Protein AF-A0A8T2W0N6-F1 (afdb_monomer)

Foldseek 3Di:
DDDDDDDDDDDDDDDDDDDDDDDDDDDDDPPPDPDPPPPPPVVVLVVVLVVLLVVLVVLLVVLVVLLVVLLVLLVVLLVCVVVVHDCPVSVVVNVVSLVVNVVSLVVSVVSLVVSVVSDDDDDDPSVVSSVVSVVSSVVSVVSSVVSVVSSVVSVVVCVVVVVVVVVVPDPPPDDPPVVVVVVVVVVVVVVVVVVVVVVVVVVVVVVVVVVVVVVVVVVVVVVVVVVVCVVVVVVVVVVVVVVVVVVVVVVVVVVVVVVVVVVVVVVVD

Secondary structure (DSSP, 8-state):
--------------------------------------HHHHHHHHHHHHHHHHHHHHHHHHHHHHHHHHHHHHHHHHHHHHTT--THHHHHHHHHHHHHHHHHHHHHHHHHHHHHHT--SSS-HHHHHHHHHHHHHHHHHHHHHHHHHHHHHHHHHHHHHHHHHTSSSS---S--THHHHHHHHHHHHHHHHHHHHHHHHHHHHHHHHHHHHHHHHHHHHHHHHHHTTHHHHHHHHHHHHHHHHHHHHHHHHHHHHHHHHHHHHHH--

pLDDT: mean 73.85, std 18.63, range [31.53, 97.19]

Nearest PDB structures (foldseek):
  3ja6-assembly1_H  TM=3.134E-01  e=1.697E+00  Escherichia coli
  8to0-assembly1_F  TM=3.252E-01  e=8.350E+00  Mus musculus

Sequence (269 aa):
MTNPGEIRQTNNYSYTNTENCDESKAEKACILFPTPPTRPESEATSKAWEELRREARKLEGELDVKIAAYGKLSSSYEYGYTKGESGLSTDQLLQTKSVEINTALARLSDVNSSMSHAITGGADSRAHTLARHRDILHDFTQEYRRLSSIVGAARERADLLGGISGTSSAPLMGGGNTGLLLRERGLLDRSHAAVDQVIGQAQGVAASLTGQRQLFDAIDSKVASIGARFPVVNSLLNAIRRRKNRDNVILAGVMGVCMLLILLYWVNK

Solvent-accessible surface area (backbone atoms only — not comparable to full-atom values): 15823 Å² total; per-residue (Å²): 136,82,88,91,83,88,90,83,83,82,86,88,83,84,84,78,79,88,75,87,78,80,86,85,86,83,84,88,78,87,76,80,74,79,75,78,80,77,61,66,63,65,54,50,49,50,53,54,43,51,51,42,51,53,50,43,55,52,47,51,56,51,46,52,55,48,51,55,50,49,47,52,50,39,54,51,50,53,53,39,49,80,71,69,51,84,57,61,68,60,49,54,50,51,53,52,50,49,52,58,46,53,54,48,54,50,50,43,52,51,41,53,50,54,48,51,68,66,61,79,80,77,98,41,76,64,54,57,52,50,51,50,55,50,52,51,51,47,51,53,53,51,51,49,51,54,46,52,50,52,42,48,55,46,49,50,52,46,56,63,46,54,65,55,67,58,64,80,75,58,78,92,73,85,68,66,72,66,57,57,50,56,50,50,49,57,50,49,55,49,50,50,55,52,49,53,50,50,50,53,50,49,51,52,48,52,51,49,52,52,53,49,48,53,50,50,52,56,46,49,55,50,50,52,55,50,56,68,44,48,62,55,51,52,50,52,52,50,52,54,51,53,59,59,48,52,57,53,52,52,53,51,48,52,56,50,52,55,53,51,52,54,49,52,52,61,74,75,103

Structure (mmCIF, N/CA/C/O backbone):
data_AF-A0A8T2W0N6-F1
#
_entry.id   AF-A0A8T2W0N6-F1
#
loop_
_atom_site.group_PDB
_atom_site.id
_atom_site.type_symbol
_atom_site.label_atom_id
_atom_site.label_alt_id
_atom_site.label_comp_id
_atom_site.label_asym_id
_atom_site.label_entity_id
_atom_site.label_seq_id
_atom_site.pdbx_PDB_ins_code
_atom_site.Cartn_x
_atom_site.Cartn_y
_atom_site.Cartn_z
_atom_site.occupancy
_atom_site.B_iso_or_equiv
_atom_site.auth_seq_id
_atom_site.auth_comp_id
_atom_site.auth_asym_id
_atom_site.auth_atom_id
_atom_site.pdbx_PDB_model_num
ATOM 1 N N . MET A 1 1 ? -39.428 -5.441 -59.691 1.00 36.09 1 MET A N 1
ATOM 2 C CA . MET A 1 1 ? -39.519 -4.434 -60.767 1.00 36.09 1 MET A CA 1
ATOM 3 C C . MET A 1 1 ? -38.679 -3.232 -60.358 1.00 36.09 1 MET A C 1
ATOM 5 O O . MET A 1 1 ? -38.917 -2.700 -59.287 1.00 36.09 1 MET A O 1
ATOM 9 N N . THR A 1 2 ? -37.665 -2.928 -61.179 1.00 34.62 2 THR A N 1
ATOM 10 C CA . THR A 1 2 ? -37.033 -1.612 -61.440 1.00 34.62 2 THR A CA 1
ATOM 11 C C . THR A 1 2 ? -36.515 -0.728 -60.289 1.00 34.62 2 THR A C 1
ATOM 13 O O . THR A 1 2 ? -37.279 -0.110 -59.559 1.00 34.62 2 THR A O 1
ATOM 16 N N . ASN A 1 3 ? -35.182 -0.580 -60.270 1.00 38.84 3 ASN A N 1
ATOM 17 C CA . ASN A 1 3 ? -34.424 0.650 -59.949 1.00 38.84 3 ASN A CA 1
ATOM 18 C C . ASN A 1 3 ? -34.708 1.722 -61.045 1.00 38.84 3 ASN A C 1
ATOM 20 O O . ASN A 1 3 ? -35.052 1.284 -62.152 1.00 38.84 3 ASN A O 1
ATOM 24 N N . PRO A 1 4 ? -34.604 3.060 -60.826 1.00 45.56 4 PRO A N 1
ATOM 25 C CA . PRO A 1 4 ? -33.304 3.765 -60.966 1.00 45.56 4 PRO A CA 1
ATOM 26 C C . PRO A 1 4 ? -33.115 5.082 -60.146 1.00 45.56 4 PRO A C 1
ATOM 28 O O . PRO A 1 4 ? -34.080 5.737 -59.759 1.00 45.56 4 PRO A O 1
ATOM 31 N N . GLY A 1 5 ? -31.852 5.517 -59.990 1.00 35.47 5 GLY A N 1
ATOM 32 C CA . GLY A 1 5 ? -31.425 6.883 -59.604 1.00 35.47 5 GLY A CA 1
ATOM 33 C C . GLY A 1 5 ? -30.291 6.887 -58.562 1.00 35.47 5 GLY A C 1
ATOM 34 O O . GLY A 1 5 ? -30.564 6.919 -57.370 1.00 35.47 5 GLY A O 1
ATOM 35 N N . GLU A 1 6 ? -29.023 6.612 -58.902 1.00 36.09 6 GLU A N 1
ATOM 36 C CA . GLU A 1 6 ? -28.035 7.541 -59.510 1.00 36.09 6 GLU A CA 1
ATOM 37 C C . GLU A 1 6 ? -27.812 8.781 -58.613 1.00 36.09 6 GLU A C 1
ATOM 39 O O . GLU A 1 6 ? -28.733 9.547 -58.374 1.00 36.09 6 GLU A O 1
ATOM 44 N N . ILE A 1 7 ? -26.653 8.959 -57.964 1.00 42.41 7 ILE A N 1
ATOM 45 C CA . ILE A 1 7 ? -25.461 9.590 -58.553 1.00 42.41 7 ILE A CA 1
ATOM 46 C C . ILE A 1 7 ? -24.161 9.019 -57.960 1.00 42.41 7 ILE A C 1
ATOM 48 O O . ILE A 1 7 ? -23.989 8.836 -56.756 1.00 42.41 7 ILE A O 1
ATOM 52 N N . ARG A 1 8 ? -23.238 8.785 -58.890 1.00 41.28 8 ARG A N 1
ATOM 53 C CA . ARG A 1 8 ? -21.873 8.274 -58.797 1.00 41.28 8 ARG A CA 1
ATOM 54 C C . ARG A 1 8 ? -20.936 9.445 -59.135 1.00 41.28 8 ARG A C 1
ATOM 56 O O . ARG A 1 8 ? -21.164 10.107 -60.140 1.00 41.28 8 ARG A O 1
ATOM 63 N N . GLN A 1 9 ? -19.874 9.668 -58.367 1.00 39.59 9 GLN A N 1
ATOM 64 C CA . GLN A 1 9 ? -18.695 10.450 -58.788 1.00 39.59 9 GLN A CA 1
ATOM 65 C C . GLN A 1 9 ? -17.466 9.572 -58.491 1.00 39.59 9 GLN A C 1
ATOM 67 O O . GLN A 1 9 ? -17.157 9.324 -57.332 1.00 39.59 9 GLN A O 1
ATOM 72 N N . THR A 1 10 ? -17.013 8.736 -59.436 1.00 36.94 10 THR A N 1
ATOM 73 C CA . THR A 1 10 ? -15.937 8.977 -60.434 1.00 36.94 10 THR A CA 1
ATOM 74 C C . THR A 1 10 ? -14.610 9.370 -59.775 1.00 36.94 10 THR A C 1
ATOM 76 O O . THR A 1 10 ? -14.414 10.517 -59.399 1.00 36.94 10 THR A O 1
ATOM 79 N N . ASN A 1 11 ? -13.760 8.394 -59.442 1.00 35.62 11 ASN A N 1
ATOM 80 C CA . ASN A 1 11 ? -12.623 7.929 -60.259 1.00 35.62 11 ASN A CA 1
ATOM 81 C C . ASN A 1 11 ? -11.771 9.054 -60.866 1.00 35.62 11 ASN A C 1
ATOM 83 O O . ASN A 1 11 ? -12.162 9.654 -61.860 1.00 35.62 11 ASN A O 1
ATOM 87 N N . ASN A 1 12 ? -10.555 9.210 -60.339 1.00 34.06 12 ASN A N 1
ATOM 88 C CA . ASN A 1 12 ? -9.403 9.689 -61.098 1.00 34.06 12 ASN A CA 1
ATOM 89 C C . ASN A 1 12 ? -8.167 8.882 -60.670 1.00 34.06 12 ASN A C 1
ATOM 91 O O . ASN A 1 12 ? -7.410 9.272 -59.787 1.00 34.06 12 ASN A O 1
ATOM 95 N N . TYR A 1 13 ? -8.020 7.703 -61.276 1.00 33.62 13 TYR A N 1
ATOM 96 C CA . TYR A 1 13 ? -6.748 6.992 -61.362 1.00 33.62 13 TYR A CA 1
ATOM 97 C C . TYR A 1 13 ? -6.086 7.433 -62.667 1.00 33.62 13 TYR A C 1
ATOM 99 O O . TYR A 1 13 ? -6.514 7.021 -63.744 1.00 33.62 13 TYR A O 1
ATOM 107 N N . SER A 1 14 ? -5.053 8.265 -62.572 1.00 32.19 14 SER A N 1
ATOM 108 C CA . SER A 1 14 ? -4.158 8.532 -63.696 1.00 32.19 14 SER A CA 1
ATOM 109 C C . SER A 1 14 ? -3.027 7.510 -63.663 1.00 32.19 14 SER A C 1
ATOM 111 O O . SER A 1 14 ? -2.165 7.553 -62.789 1.00 32.19 14 SER A O 1
ATOM 113 N N . TYR A 1 15 ? -3.059 6.575 -64.609 1.00 36.25 15 TYR A N 1
ATOM 114 C CA . TYR A 1 15 ? -1.924 5.731 -64.962 1.00 36.25 15 TYR A CA 1
ATOM 115 C C . TYR A 1 15 ? -0.990 6.536 -65.867 1.00 36.25 15 TYR A C 1
ATOM 117 O O . TYR A 1 15 ? -1.404 6.968 -66.941 1.00 36.25 15 TYR A O 1
ATOM 125 N N . THR A 1 16 ? 0.273 6.690 -65.475 1.00 37.72 16 THR A N 1
ATOM 126 C CA . THR A 1 16 ? 1.344 7.045 -66.412 1.00 37.72 16 THR A CA 1
ATOM 127 C C . THR A 1 16 ? 2.383 5.936 -66.429 1.00 37.72 16 THR A C 1
ATOM 129 O O . THR A 1 16 ? 3.013 5.628 -65.420 1.00 37.72 16 THR A O 1
ATOM 132 N N . ASN A 1 17 ? 2.458 5.336 -67.614 1.00 31.53 17 ASN A N 1
ATOM 133 C CA . ASN A 1 17 ? 3.449 4.428 -68.170 1.00 31.53 17 ASN A CA 1
ATOM 134 C C . ASN A 1 17 ? 4.858 4.507 -67.565 1.00 31.53 17 ASN A C 1
ATOM 136 O O . ASN A 1 17 ? 5.436 5.579 -67.412 1.00 31.53 17 ASN A O 1
ATOM 140 N N . THR A 1 18 ? 5.435 3.327 -67.348 1.00 37.00 18 THR A N 1
ATOM 141 C CA . THR A 1 18 ? 6.874 3.100 -67.227 1.00 37.00 18 THR A CA 1
ATOM 142 C C . THR A 1 18 ? 7.518 3.273 -68.601 1.00 37.00 18 THR A C 1
ATOM 144 O O . THR A 1 18 ? 7.457 2.363 -69.429 1.00 37.00 18 THR A O 1
ATOM 147 N N . GLU A 1 19 ? 8.120 4.433 -68.852 1.00 36.38 19 GLU A N 1
ATOM 148 C CA . GLU A 1 19 ? 9.087 4.585 -69.936 1.00 36.38 19 GLU A CA 1
ATOM 149 C C . GLU A 1 19 ? 10.484 4.190 -69.453 1.00 36.38 19 GLU A C 1
ATOM 151 O O . GLU A 1 19 ? 10.966 4.593 -68.395 1.00 36.38 19 GLU A O 1
ATOM 156 N N . ASN A 1 20 ? 11.071 3.329 -70.271 1.00 39.38 20 ASN A N 1
ATOM 157 C CA . ASN A 1 20 ? 12.440 2.856 -70.288 1.00 39.38 20 ASN A CA 1
ATOM 158 C C . ASN A 1 20 ? 13.420 4.044 -70.215 1.00 39.38 20 ASN A C 1
ATOM 160 O O . ASN A 1 20 ? 13.274 4.985 -70.992 1.00 39.38 20 ASN A O 1
ATOM 164 N N . CYS A 1 21 ? 14.426 4.003 -69.338 1.00 31.81 21 CYS A N 1
ATOM 165 C CA . CYS A 1 21 ? 15.544 4.943 -69.413 1.00 31.81 21 CYS A CA 1
ATOM 166 C C . CYS A 1 21 ? 16.860 4.189 -69.226 1.00 31.81 21 CYS A C 1
ATOM 168 O O . CYS A 1 21 ? 17.142 3.638 -68.159 1.00 31.81 21 CYS A O 1
ATOM 170 N N . ASP A 1 22 ? 17.585 4.137 -70.338 1.00 33.50 22 ASP A N 1
ATOM 171 C CA . ASP A 1 22 ? 18.902 3.563 -70.532 1.00 33.50 22 ASP A CA 1
ATOM 172 C C . ASP A 1 22 ? 19.985 4.176 -69.633 1.00 33.50 22 ASP A C 1
ATOM 174 O O . ASP A 1 22 ? 19.870 5.265 -69.072 1.00 33.50 22 ASP A O 1
ATOM 178 N N . GLU A 1 23 ? 21.060 3.400 -69.552 1.00 39.16 23 GLU A N 1
ATOM 179 C CA . GLU A 1 23 ? 22.398 3.673 -69.048 1.00 39.16 23 GLU A CA 1
ATOM 180 C C . GLU A 1 23 ? 22.875 5.137 -68.925 1.00 39.16 23 GLU A C 1
ATOM 182 O O . GLU A 1 23 ? 22.773 5.962 -69.829 1.00 39.16 23 GLU A O 1
ATOM 187 N N . SER A 1 24 ? 23.698 5.306 -67.883 1.00 33.22 24 SER A N 1
ATOM 188 C CA . SER A 1 24 ? 24.965 6.053 -67.893 1.00 33.22 24 SER A CA 1
ATOM 189 C C . SER A 1 24 ? 24.989 7.438 -67.231 1.00 33.22 24 SER A C 1
ATOM 191 O O . SER A 1 24 ? 24.540 8.443 -67.770 1.00 33.22 24 SER A O 1
ATOM 193 N N . LYS A 1 25 ? 25.786 7.461 -66.149 1.00 38.62 25 LYS A N 1
ATOM 194 C CA . LYS A 1 25 ? 26.747 8.513 -65.760 1.00 38.62 25 LYS A CA 1
ATOM 195 C C . LYS A 1 25 ? 26.280 9.630 -64.808 1.00 38.62 25 LYS A C 1
ATOM 197 O O . LYS A 1 25 ? 25.252 10.260 -64.992 1.00 38.62 25 LYS A O 1
ATOM 202 N N . ALA A 1 26 ? 27.203 9.925 -63.882 1.00 35.03 26 ALA A N 1
ATOM 203 C CA . ALA A 1 26 ? 27.316 11.074 -62.970 1.00 35.03 26 ALA A CA 1
ATOM 204 C C . ALA A 1 26 ? 26.487 10.987 -61.671 1.00 35.03 26 ALA A C 1
ATOM 206 O O . ALA A 1 26 ? 25.272 11.103 -61.657 1.00 35.03 26 ALA A O 1
ATOM 207 N N . GLU A 1 27 ? 27.097 10.552 -60.566 1.00 41.75 27 GLU A N 1
ATOM 208 C CA . GLU A 1 27 ? 27.847 11.368 -59.587 1.00 41.75 27 GLU A CA 1
ATOM 209 C C . GLU A 1 27 ? 26.992 12.335 -58.745 1.00 41.75 27 GLU A C 1
ATOM 211 O O . GLU A 1 27 ? 26.489 13.341 -59.223 1.00 41.75 27 GLU A O 1
ATOM 216 N N . LYS A 1 28 ? 27.003 12.060 -57.431 1.00 48.91 28 LYS A N 1
ATOM 217 C CA . LYS A 1 28 ? 26.968 13.025 -56.318 1.00 48.91 28 LYS A CA 1
ATOM 218 C C . LYS A 1 28 ? 25.762 13.970 -56.239 1.00 48.91 28 LYS A C 1
ATOM 220 O O . LYS A 1 28 ? 25.845 15.147 -56.565 1.00 48.91 28 LYS A O 1
ATOM 225 N N . ALA A 1 29 ? 24.742 13.506 -55.523 1.00 37.12 29 ALA A N 1
ATOM 226 C CA . ALA A 1 29 ? 24.035 14.353 -54.567 1.00 37.12 29 ALA A CA 1
ATOM 227 C C . ALA A 1 29 ? 23.597 13.502 -53.369 1.00 37.12 29 ALA A C 1
ATOM 229 O O . ALA A 1 29 ? 22.595 12.794 -53.413 1.00 37.12 29 ALA A O 1
ATOM 230 N N . CYS A 1 30 ? 24.378 13.554 -52.287 1.00 41.50 30 CYS A N 1
ATOM 231 C CA . CYS A 1 30 ? 23.903 13.182 -50.961 1.00 41.50 30 CYS A CA 1
ATOM 232 C C . CYS A 1 30 ? 22.717 14.089 -50.617 1.00 41.50 30 CYS A C 1
ATOM 234 O O . CYS A 1 30 ? 22.916 15.225 -50.191 1.00 41.50 30 CYS A O 1
ATOM 236 N N . ILE A 1 31 ? 21.491 13.606 -50.800 1.00 41.00 31 ILE A N 1
ATOM 237 C CA . ILE A 1 31 ? 20.316 14.258 -50.228 1.00 41.00 31 ILE A CA 1
ATOM 238 C C . ILE A 1 31 ? 20.220 13.755 -48.790 1.00 41.00 31 ILE A C 1
ATOM 240 O O . ILE A 1 31 ? 19.666 12.694 -48.506 1.00 41.00 31 ILE A O 1
ATOM 244 N N . LEU A 1 32 ? 20.847 14.502 -47.883 1.00 42.06 32 LEU A N 1
ATOM 245 C CA . LEU A 1 32 ? 20.578 14.426 -46.456 1.00 42.06 32 LEU A CA 1
ATOM 246 C C . LEU A 1 32 ? 19.101 14.790 -46.261 1.00 42.06 32 LEU A C 1
ATOM 248 O O . LEU A 1 32 ? 18.756 15.965 -46.177 1.00 42.06 32 LEU A O 1
ATOM 252 N N . PHE A 1 33 ? 18.219 13.793 -46.231 1.00 36.69 33 PHE A N 1
ATOM 253 C CA . PHE A 1 33 ? 16.878 13.994 -45.701 1.00 36.69 33 PHE A CA 1
ATOM 254 C C . PHE A 1 33 ? 17.023 14.279 -44.200 1.00 36.69 33 PHE A C 1
ATOM 256 O O . PHE A 1 33 ? 17.548 13.424 -43.480 1.00 36.69 33 PHE A O 1
ATOM 263 N N . PRO A 1 34 ? 16.599 15.451 -43.692 1.00 45.25 34 PRO A N 1
ATOM 264 C CA . PRO A 1 34 ? 16.496 15.639 -42.258 1.00 45.25 34 PRO A CA 1
ATOM 265 C C . PRO A 1 34 ? 15.412 14.681 -41.761 1.00 45.25 34 PRO A C 1
ATOM 267 O O . PRO A 1 34 ? 14.247 14.782 -42.146 1.00 45.25 34 PRO A O 1
ATOM 270 N N . THR A 1 35 ? 15.795 13.713 -40.930 1.00 55.41 35 THR A N 1
ATOM 271 C CA . THR A 1 35 ? 14.832 12.901 -40.184 1.00 55.41 35 THR A CA 1
ATOM 272 C C . THR A 1 35 ? 13.921 13.840 -39.386 1.00 55.41 35 THR A C 1
ATOM 274 O O . THR A 1 35 ? 14.444 14.752 -38.735 1.00 55.41 35 THR A O 1
ATOM 277 N N . PRO A 1 36 ? 12.590 13.651 -39.406 1.00 57.31 36 PRO A N 1
ATOM 278 C CA . PRO A 1 36 ? 11.680 14.482 -38.626 1.00 57.31 36 PRO A CA 1
ATOM 279 C C . PRO A 1 36 ? 12.050 14.385 -37.135 1.00 57.31 36 PRO A C 1
ATOM 281 O O . PRO A 1 36 ? 12.364 13.290 -36.660 1.00 57.31 36 PRO A O 1
ATOM 284 N N . PRO A 1 37 ? 12.043 15.492 -36.371 1.00 51.88 37 PRO A N 1
ATOM 285 C CA . PRO A 1 37 ? 12.363 15.438 -34.955 1.00 51.88 37 PRO A CA 1
ATOM 286 C C . PRO A 1 37 ? 11.208 14.757 -34.212 1.00 51.88 37 PRO A C 1
ATOM 288 O O . PRO A 1 37 ? 10.210 15.391 -33.886 1.00 51.88 37 PRO A O 1
ATOM 291 N N . THR A 1 38 ? 11.349 13.480 -33.864 1.00 57.09 38 THR A N 1
ATOM 292 C CA . THR A 1 38 ? 10.439 12.742 -32.959 1.00 57.09 38 THR A CA 1
ATOM 293 C C . THR A 1 38 ? 10.529 13.217 -31.493 1.00 57.09 38 THR A C 1
ATOM 295 O O . THR A 1 38 ? 10.243 12.480 -30.554 1.00 57.09 38 THR A O 1
ATOM 298 N N . ARG A 1 39 ? 10.935 14.471 -31.254 1.00 54.12 39 ARG A N 1
ATOM 299 C CA . ARG A 1 39 ? 11.342 14.976 -29.936 1.00 54.12 39 ARG A CA 1
ATOM 300 C C . ARG A 1 39 ? 10.224 15.389 -28.946 1.00 54.12 39 ARG A C 1
ATOM 302 O O . ARG A 1 39 ? 10.553 15.433 -27.764 1.00 54.12 39 ARG A O 1
ATOM 309 N N . PRO A 1 40 ? 8.941 15.644 -29.299 1.00 55.75 40 PRO A N 1
ATOM 310 C CA . PRO A 1 40 ? 7.980 16.125 -28.295 1.00 55.75 40 PRO A CA 1
ATOM 311 C C . PRO A 1 40 ? 7.386 15.026 -27.390 1.00 55.75 40 PRO A C 1
ATOM 313 O O . PRO A 1 40 ? 7.109 15.290 -26.221 1.00 55.75 40 PRO A O 1
ATOM 316 N N . GLU A 1 41 ? 7.217 13.789 -27.870 1.00 57.56 41 GLU A N 1
ATOM 317 C CA . GLU A 1 41 ? 6.513 12.737 -27.108 1.00 57.56 41 GLU A CA 1
ATOM 318 C C . GLU A 1 41 ? 7.364 12.127 -25.977 1.00 57.56 41 GLU A C 1
ATOM 320 O O . GLU A 1 41 ? 6.861 11.872 -24.878 1.00 57.56 41 GLU A O 1
ATOM 325 N N . SER A 1 42 ? 8.675 11.946 -26.187 1.00 64.81 42 SER A N 1
ATOM 326 C CA . SER A 1 42 ? 9.551 11.362 -25.151 1.00 64.81 42 SER A CA 1
ATOM 327 C C . SER A 1 42 ? 9.832 12.321 -23.980 1.00 64.81 42 SER A C 1
ATOM 329 O O . SER A 1 42 ? 9.968 11.897 -22.831 1.00 64.81 42 SER A O 1
ATOM 331 N N . GLU A 1 43 ? 9.861 13.634 -24.237 1.00 70.25 43 GLU A N 1
ATOM 332 C CA . GLU A 1 43 ? 10.042 14.641 -23.185 1.00 70.25 43 GLU A CA 1
ATOM 333 C C . GLU A 1 43 ? 8.757 14.849 -22.372 1.00 70.25 43 GLU A C 1
ATOM 335 O O . GLU A 1 43 ? 8.819 15.009 -21.151 1.00 70.25 43 GLU A O 1
ATOM 340 N N . ALA A 1 44 ? 7.585 14.793 -23.016 1.00 76.50 44 ALA A N 1
ATOM 341 C CA . ALA A 1 44 ? 6.292 14.884 -22.338 1.00 76.50 44 ALA A CA 1
ATOM 342 C C . ALA A 1 44 ? 6.055 13.695 -21.392 1.00 76.50 44 ALA A C 1
ATOM 344 O O . ALA A 1 44 ? 5.677 13.885 -20.236 1.00 76.50 44 ALA A O 1
ATOM 345 N N . THR A 1 45 ? 6.351 12.476 -21.850 1.00 78.38 45 THR A N 1
ATOM 346 C CA . THR A 1 45 ? 6.271 11.258 -21.023 1.00 78.38 45 THR A CA 1
ATOM 347 C C . THR A 1 45 ? 7.274 11.274 -19.867 1.00 78.38 45 THR A C 1
ATOM 349 O O . THR A 1 45 ? 6.928 10.868 -18.758 1.00 78.38 45 THR A O 1
ATOM 352 N N . SER A 1 46 ? 8.482 11.818 -20.072 1.00 81.62 46 SER A N 1
ATOM 353 C CA . SER A 1 46 ? 9.457 12.030 -18.990 1.00 81.62 46 SER A CA 1
ATOM 354 C C . SER A 1 46 ? 8.936 12.983 -17.913 1.00 81.62 46 SER A C 1
ATOM 356 O O . SER A 1 46 ? 8.996 12.655 -16.730 1.00 81.62 46 SER A O 1
ATOM 358 N N . LYS A 1 47 ? 8.386 14.138 -18.311 1.00 85.62 47 LYS A N 1
ATOM 359 C CA . LYS A 1 47 ? 7.827 15.129 -17.376 1.00 85.62 47 LYS A CA 1
ATOM 360 C C . LYS A 1 47 ? 6.624 14.58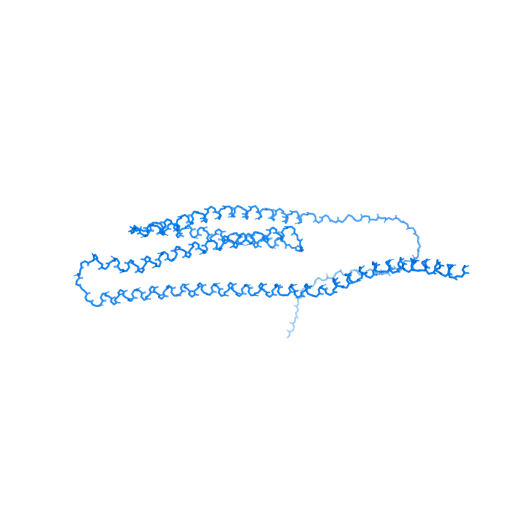1 -16.608 1.00 85.62 47 LYS A C 1
ATOM 362 O O . LYS A 1 47 ? 6.542 14.765 -15.398 1.00 85.62 47 LYS A O 1
ATOM 367 N N . ALA A 1 48 ? 5.723 13.871 -17.289 1.00 86.75 48 ALA A N 1
ATOM 368 C CA . ALA A 1 48 ? 4.576 13.222 -16.653 1.00 86.75 48 ALA A CA 1
ATOM 369 C C . ALA A 1 48 ? 5.016 12.175 -15.616 1.00 86.75 48 ALA A C 1
ATOM 371 O O . ALA A 1 48 ? 4.472 12.116 -14.515 1.00 86.75 48 ALA A O 1
ATOM 372 N N . TRP A 1 49 ? 6.045 11.385 -15.933 1.00 89.25 49 TRP A N 1
ATOM 373 C CA . TRP A 1 49 ? 6.604 10.404 -15.005 1.00 89.25 49 TRP A CA 1
ATOM 374 C C . TRP A 1 49 ? 7.260 11.056 -13.778 1.00 89.25 49 TRP A C 1
ATOM 376 O O . TRP A 1 49 ? 7.099 10.576 -12.656 1.00 89.25 49 TRP A O 1
ATOM 386 N N . GLU A 1 50 ? 7.986 12.160 -13.966 1.00 90.56 50 GLU A N 1
ATOM 387 C CA . GLU A 1 50 ? 8.596 12.912 -12.864 1.00 90.56 50 GLU A CA 1
ATOM 388 C C . GLU A 1 50 ? 7.555 13.516 -11.916 1.00 90.56 50 GLU A C 1
ATOM 390 O O . GLU A 1 50 ? 7.757 13.489 -10.699 1.00 90.56 50 GLU A O 1
ATOM 395 N N . GLU A 1 51 ? 6.432 14.002 -12.449 1.00 92.94 51 GLU A N 1
ATOM 396 C CA . GLU A 1 51 ? 5.340 14.531 -11.630 1.00 92.94 51 GLU A CA 1
ATOM 397 C C . GLU A 1 51 ? 4.656 13.419 -10.824 1.00 92.94 51 GLU A C 1
ATOM 399 O O . GLU A 1 51 ? 4.541 13.540 -9.604 1.00 92.94 51 GLU A O 1
ATOM 404 N N . LEU A 1 52 ? 4.344 12.278 -11.454 1.00 93.25 52 LEU A N 1
ATOM 405 C CA . LEU A 1 52 ? 3.827 11.092 -10.756 1.00 93.25 52 LEU A CA 1
ATOM 406 C C . LEU A 1 52 ? 4.782 10.618 -9.652 1.00 93.25 52 LEU A C 1
ATOM 408 O O . LEU A 1 52 ? 4.360 10.232 -8.564 1.00 93.25 52 LEU A O 1
ATOM 412 N N . ARG A 1 53 ? 6.096 10.677 -9.893 1.00 92.69 53 ARG A N 1
ATOM 413 C CA . ARG A 1 53 ? 7.104 10.330 -8.886 1.00 92.69 53 ARG A CA 1
ATOM 414 C C . ARG A 1 53 ? 7.108 11.305 -7.709 1.00 92.69 53 ARG A C 1
ATOM 416 O O . ARG A 1 53 ? 7.290 10.884 -6.564 1.00 92.69 53 ARG A O 1
ATOM 423 N N . ARG A 1 54 ? 6.968 12.607 -7.968 1.00 95.38 54 ARG A N 1
ATOM 424 C CA . ARG A 1 54 ? 6.885 13.624 -6.911 1.00 95.38 54 ARG A CA 1
ATOM 425 C C . ARG A 1 54 ? 5.623 13.421 -6.074 1.00 95.38 54 ARG A C 1
ATOM 427 O O . ARG A 1 54 ? 5.708 13.480 -4.848 1.00 95.38 54 ARG A O 1
ATOM 434 N N . GLU A 1 55 ? 4.499 13.138 -6.722 1.00 95.44 55 GLU A N 1
ATOM 435 C CA . GLU A 1 55 ? 3.236 12.832 -6.054 1.00 95.44 55 GLU A CA 1
ATOM 436 C C . GLU A 1 55 ? 3.339 11.574 -5.183 1.00 95.44 55 GLU A C 1
ATOM 438 O O . GLU A 1 55 ? 2.977 11.624 -4.008 1.00 95.44 55 GLU A O 1
ATOM 443 N N . ALA A 1 56 ? 3.930 10.489 -5.699 1.00 94.44 56 ALA A N 1
ATOM 444 C CA . ALA A 1 56 ? 4.157 9.262 -4.935 1.00 94.44 56 ALA A CA 1
ATOM 445 C C . ALA A 1 56 ? 4.939 9.537 -3.641 1.00 94.44 56 ALA A C 1
ATOM 447 O O . ALA A 1 56 ? 4.483 9.182 -2.559 1.00 94.44 56 ALA A O 1
ATOM 448 N N . ARG A 1 57 ? 6.061 10.270 -3.716 1.00 95.88 57 ARG A N 1
ATOM 449 C CA . ARG A 1 57 ? 6.852 10.639 -2.524 1.00 95.88 57 ARG A CA 1
ATOM 450 C C . ARG A 1 57 ? 6.075 11.492 -1.521 1.00 95.88 57 ARG A C 1
ATOM 452 O O . ARG A 1 57 ? 6.289 11.374 -0.317 1.00 95.88 57 ARG A O 1
ATOM 459 N N . LYS A 1 58 ? 5.201 12.380 -2.003 1.00 97.00 58 LYS A N 1
ATOM 460 C CA . LYS A 1 58 ? 4.347 13.197 -1.133 1.00 97.00 58 LYS A CA 1
ATOM 461 C C . LYS A 1 58 ? 3.354 12.316 -0.372 1.00 97.00 58 LYS A C 1
ATOM 463 O O . LYS A 1 58 ? 3.219 12.478 0.837 1.00 97.00 58 LYS A O 1
ATOM 468 N N . LEU A 1 59 ? 2.704 11.382 -1.068 1.00 96.44 59 LEU A N 1
ATOM 469 C CA . LEU A 1 59 ? 1.776 10.424 -0.463 1.00 96.44 59 LEU A CA 1
ATOM 470 C C . LEU A 1 59 ? 2.483 9.476 0.513 1.00 96.44 59 LEU A C 1
ATOM 472 O O . LEU A 1 59 ? 1.934 9.193 1.571 1.00 96.44 59 LEU A O 1
ATOM 476 N N . GLU A 1 60 ? 3.707 9.040 0.211 1.00 95.88 60 GLU A N 1
ATOM 477 C CA . GLU A 1 60 ? 4.537 8.251 1.133 1.00 95.88 60 GLU A CA 1
ATOM 478 C C . GLU A 1 60 ? 4.812 9.004 2.442 1.00 95.88 60 GLU A C 1
ATOM 480 O O . GLU A 1 60 ? 4.621 8.449 3.521 1.00 95.88 60 GLU A O 1
ATOM 485 N N . GLY A 1 61 ? 5.202 10.281 2.363 1.00 97.12 61 GLY A N 1
ATOM 486 C CA . GLY A 1 61 ? 5.415 11.105 3.556 1.00 97.12 61 GLY A CA 1
ATOM 487 C C . GLY A 1 61 ? 4.130 11.347 4.356 1.00 97.12 61 GLY A C 1
ATOM 488 O O . GLY A 1 61 ? 4.147 11.350 5.584 1.00 97.12 61 GLY A O 1
ATOM 489 N N . GLU A 1 62 ? 2.996 11.516 3.674 1.00 96.31 62 GLU A N 1
ATOM 490 C CA . GLU A 1 62 ? 1.689 11.638 4.326 1.00 96.31 62 GLU A CA 1
ATOM 491 C C . GLU A 1 62 ? 1.278 10.336 5.035 1.00 96.31 62 GLU A C 1
ATOM 493 O O . GLU A 1 62 ? 0.775 10.376 6.162 1.00 96.31 62 GLU A O 1
ATOM 498 N N . LEU A 1 63 ? 1.510 9.186 4.396 1.00 96.56 63 LEU A N 1
ATOM 499 C CA . LEU A 1 63 ? 1.235 7.865 4.957 1.00 96.56 63 LEU A CA 1
ATOM 500 C C . LEU A 1 63 ? 2.082 7.582 6.194 1.00 96.56 63 LEU A C 1
ATOM 502 O O . LEU A 1 63 ? 1.526 7.114 7.183 1.00 96.56 63 LEU A O 1
ATOM 506 N N . ASP A 1 64 ? 3.371 7.920 6.178 1.00 96.81 64 ASP A N 1
ATOM 507 C CA . ASP A 1 64 ? 4.262 7.746 7.331 1.00 96.81 64 ASP A CA 1
ATOM 508 C C . ASP A 1 64 ? 3.723 8.473 8.577 1.00 96.81 64 ASP A C 1
ATOM 510 O O . ASP A 1 64 ? 3.511 7.871 9.634 1.00 96.81 64 ASP A O 1
ATOM 514 N N . VAL A 1 65 ? 3.361 9.752 8.425 1.00 97.19 65 VAL A N 1
ATOM 515 C CA . VAL A 1 65 ? 2.787 10.558 9.515 1.00 97.19 65 VAL A CA 1
ATOM 516 C C . VAL A 1 65 ? 1.452 9.984 9.995 1.00 97.19 65 VAL A C 1
ATOM 518 O O . VAL A 1 65 ? 1.213 9.886 11.204 1.00 97.19 65 VAL A O 1
ATOM 521 N N . LYS A 1 66 ? 0.565 9.597 9.070 1.00 95.19 66 LYS A N 1
ATOM 522 C CA . LYS A 1 66 ? -0.759 9.056 9.409 1.00 95.19 66 LYS A CA 1
ATOM 523 C C . LYS A 1 66 ? -0.670 7.701 10.108 1.00 95.19 66 LYS A C 1
ATOM 525 O O . LYS A 1 66 ? -1.356 7.505 11.111 1.00 95.19 66 LYS A O 1
ATOM 530 N N . ILE A 1 67 ? 0.172 6.791 9.623 1.00 94.50 67 ILE A N 1
ATOM 531 C CA . ILE A 1 67 ? 0.381 5.464 10.216 1.00 94.50 67 ILE A CA 1
ATOM 532 C C . ILE A 1 67 ? 1.016 5.605 11.600 1.00 94.50 67 ILE A C 1
ATOM 534 O O . ILE A 1 67 ? 0.535 4.988 12.549 1.00 94.50 67 ILE A O 1
ATOM 538 N N . ALA A 1 68 ? 2.008 6.485 11.766 1.00 95.31 68 ALA A N 1
ATOM 539 C CA . ALA A 1 68 ? 2.590 6.768 13.076 1.00 95.31 68 ALA A CA 1
ATOM 540 C C . ALA A 1 68 ? 1.551 7.330 14.066 1.00 95.31 68 ALA A C 1
ATOM 542 O O . ALA A 1 68 ? 1.512 6.925 15.231 1.00 95.31 68 ALA A O 1
ATOM 543 N N . ALA A 1 69 ? 0.679 8.241 13.621 1.00 93.50 69 ALA A N 1
ATOM 544 C CA . ALA A 1 69 ? -0.410 8.767 14.444 1.00 93.50 69 ALA A CA 1
ATOM 545 C C . ALA A 1 69 ? -1.432 7.679 14.814 1.00 93.50 69 ALA A C 1
ATOM 547 O O . ALA A 1 69 ? -1.835 7.582 15.974 1.00 93.50 69 ALA A O 1
ATOM 548 N N . TYR A 1 70 ? -1.809 6.829 13.857 1.00 93.69 70 TYR A N 1
ATOM 549 C CA . TYR A 1 70 ? -2.703 5.697 14.089 1.00 93.69 70 TYR A CA 1
ATOM 550 C C . TYR A 1 70 ? -2.102 4.683 15.069 1.00 93.69 70 TYR A C 1
ATOM 552 O O . TYR A 1 70 ? -2.795 4.223 15.971 1.00 93.69 70 TYR A O 1
ATOM 560 N N . GLY A 1 71 ? -0.799 4.405 14.977 1.00 92.94 71 GLY A N 1
ATOM 561 C CA . GLY A 1 71 ? -0.092 3.539 15.921 1.00 92.94 71 GLY A CA 1
ATOM 562 C C . GLY A 1 71 ? -0.093 4.080 17.353 1.00 92.94 71 GLY A C 1
ATOM 563 O O . GLY A 1 71 ? -0.349 3.331 18.297 1.00 92.94 71 GLY A O 1
ATOM 564 N N . LYS A 1 72 ? 0.098 5.394 17.534 1.00 92.31 72 LYS A N 1
ATOM 565 C CA . LYS A 1 72 ? -0.018 6.042 18.855 1.00 92.31 72 LYS A CA 1
ATOM 566 C C . LYS A 1 72 ? -1.432 5.926 19.423 1.00 92.31 72 LYS A C 1
ATOM 568 O O . LYS A 1 72 ? -1.593 5.593 20.595 1.00 92.31 72 LYS A O 1
ATOM 573 N N . LEU A 1 73 ? -2.448 6.164 18.592 1.00 88.94 73 LEU A N 1
ATOM 574 C CA . LEU A 1 73 ? -3.849 6.016 18.990 1.00 88.94 73 LEU A CA 1
ATOM 575 C C . LEU A 1 73 ? -4.191 4.562 19.328 1.00 88.94 73 LEU A C 1
ATOM 577 O O . LEU A 1 73 ? -4.879 4.326 20.315 1.00 88.94 73 LEU A O 1
ATOM 581 N N . SER A 1 74 ? -3.665 3.596 18.570 1.00 87.25 74 SER A N 1
ATOM 582 C CA . SER A 1 74 ? -3.824 2.165 18.844 1.00 87.25 74 SER A CA 1
ATOM 583 C C . SER A 1 74 ? -3.273 1.802 20.221 1.00 87.25 74 SER A C 1
ATOM 585 O O . SER A 1 74 ? -3.957 1.142 20.997 1.00 87.25 74 SER A O 1
ATOM 587 N N . SER A 1 75 ? -2.060 2.258 20.549 1.00 86.12 75 SER A N 1
ATOM 588 C CA . SER A 1 75 ? -1.450 1.993 21.856 1.00 86.12 75 SER A CA 1
ATOM 589 C C . SER A 1 75 ? -2.211 2.676 22.999 1.00 86.12 75 SER A C 1
ATOM 591 O O . SER A 1 75 ? -2.461 2.066 24.038 1.00 86.12 75 SER A O 1
ATOM 593 N N . SER A 1 76 ? -2.651 3.923 22.794 1.00 83.44 76 SER A N 1
ATOM 594 C CA . SER A 1 76 ? -3.469 4.647 23.772 1.00 83.44 76 SER A CA 1
ATOM 595 C C . SER A 1 76 ? -4.832 3.992 24.002 1.00 83.44 76 SER A C 1
ATOM 597 O O . SER A 1 76 ? -5.346 4.042 25.118 1.00 83.44 76 SER A O 1
ATOM 599 N N . TYR A 1 77 ? -5.431 3.412 22.962 1.00 82.62 77 TYR A N 1
ATOM 600 C CA . TYR A 1 77 ? -6.716 2.723 23.041 1.00 82.62 77 TYR A CA 1
ATOM 601 C C . TYR A 1 77 ? -6.613 1.439 23.867 1.00 82.62 77 TYR A C 1
ATOM 603 O O . TYR A 1 77 ? -7.438 1.205 24.748 1.00 82.62 77 TYR A O 1
ATOM 611 N N . GLU A 1 78 ? -5.554 0.657 23.651 1.00 79.69 78 GLU A N 1
ATOM 612 C CA . GLU A 1 78 ? -5.269 -0.540 24.445 1.00 79.69 78 GLU A CA 1
ATOM 613 C C . GLU A 1 78 ? -5.053 -0.197 25.931 1.00 79.69 78 GLU A C 1
ATOM 615 O O . GLU A 1 78 ? -5.623 -0.843 26.811 1.00 79.69 78 GLU A O 1
ATOM 620 N N . TYR A 1 79 ? -4.305 0.873 26.224 1.00 76.62 79 TYR A N 1
ATOM 621 C CA . TYR A 1 79 ? -4.068 1.330 27.596 1.00 76.62 79 TYR A CA 1
ATOM 622 C C . TYR A 1 79 ? -5.336 1.861 28.283 1.00 76.62 79 TYR A C 1
ATOM 624 O O . TYR A 1 79 ? -5.644 1.456 29.405 1.00 76.62 79 TYR A O 1
ATOM 632 N N . GLY A 1 80 ? -6.101 2.733 27.616 1.00 72.06 80 GLY A N 1
ATOM 633 C CA . GLY A 1 80 ? -7.337 3.304 28.168 1.00 72.06 80 GLY A CA 1
ATOM 634 C C . GLY A 1 80 ? -8.383 2.238 28.506 1.00 72.06 80 GLY A C 1
ATOM 635 O O . GLY A 1 80 ? -9.085 2.350 29.512 1.00 72.06 80 GLY A O 1
ATOM 636 N N . TYR A 1 81 ? -8.409 1.151 27.730 1.00 66.12 81 TYR A N 1
ATOM 637 C CA . TYR A 1 81 ? -9.258 -0.002 27.994 1.00 66.12 81 TYR A CA 1
ATOM 638 C C . TYR A 1 81 ? -8.922 -0.706 29.318 1.00 66.12 81 TYR A C 1
ATOM 640 O O . TYR A 1 81 ? -9.821 -0.952 30.120 1.00 66.12 81 TYR A O 1
ATOM 648 N N . THR A 1 82 ? -7.639 -0.969 29.602 1.00 64.12 82 THR A N 1
ATOM 649 C CA . THR A 1 82 ? -7.226 -1.618 30.868 1.00 64.12 82 THR A CA 1
ATOM 650 C C . THR A 1 82 ? -7.643 -0.844 32.121 1.00 64.12 82 THR A C 1
ATOM 652 O O . THR A 1 82 ? -7.761 -1.426 33.197 1.00 64.12 82 THR A O 1
ATOM 655 N N . LYS A 1 83 ? -7.903 0.461 31.980 1.00 67.12 83 LYS A N 1
ATOM 656 C CA . LYS A 1 83 ? -8.308 1.364 33.060 1.00 67.12 83 LYS A CA 1
ATOM 657 C C . LYS A 1 83 ? -9.835 1.540 33.162 1.00 67.12 83 LYS A C 1
ATOM 659 O O . LYS A 1 83 ? -10.306 2.192 34.089 1.00 67.12 83 LYS A O 1
ATOM 664 N N . GLY A 1 84 ? -10.613 0.966 32.238 1.00 60.84 84 GLY A N 1
ATOM 665 C CA . GLY A 1 84 ? -12.079 1.043 32.233 1.00 60.84 84 GLY A CA 1
ATOM 666 C C . GLY A 1 84 ? -12.656 2.401 31.810 1.00 60.84 84 GLY A C 1
ATOM 667 O O . GLY A 1 84 ? -13.839 2.656 32.031 1.00 60.84 84 GLY A O 1
ATOM 668 N N . GLU A 1 85 ? -11.857 3.283 31.200 1.00 62.62 85 GLU A N 1
ATOM 669 C CA . GLU A 1 85 ? -12.368 4.532 30.627 1.00 62.62 85 GLU A CA 1
ATOM 670 C C . GLU A 1 85 ? -13.069 4.242 29.289 1.00 62.62 85 GLU A C 1
ATOM 672 O O . GLU A 1 85 ? -12.560 3.513 28.438 1.00 62.62 85 GLU A O 1
ATOM 677 N N . SER A 1 86 ? -14.271 4.797 29.100 1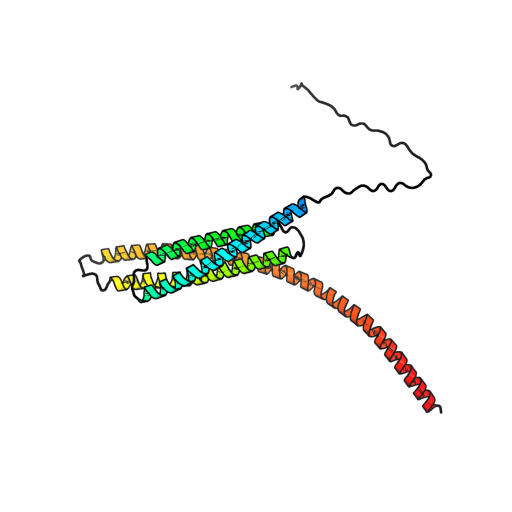.00 56.69 86 SER A N 1
ATOM 678 C CA . SER A 1 86 ? -15.076 4.593 27.889 1.00 56.69 86 SER A CA 1
ATOM 679 C C . SER A 1 86 ? -14.367 5.180 26.662 1.00 56.69 86 SER A C 1
ATOM 681 O O . SER A 1 86 ? -14.485 6.366 26.366 1.00 56.69 86 SER A O 1
ATOM 683 N N . GLY A 1 87 ? -13.642 4.341 25.922 1.00 66.81 87 GLY A N 1
ATOM 684 C CA . GLY A 1 87 ? -12.832 4.722 24.759 1.00 66.81 87 GLY A CA 1
ATOM 685 C C . GLY A 1 87 ? -13.614 5.114 23.499 1.00 66.81 87 GLY A C 1
ATOM 686 O O . GLY A 1 87 ? -13.049 5.064 22.413 1.00 66.81 87 GLY A O 1
ATOM 687 N N . LEU A 1 88 ? -14.895 5.489 23.602 1.00 73.06 88 LEU A N 1
ATOM 688 C CA . LEU A 1 88 ? -15.773 5.756 22.453 1.00 73.06 88 LEU A CA 1
ATOM 689 C C . LEU A 1 88 ? -15.254 6.901 21.565 1.00 73.06 88 LEU A C 1
ATOM 691 O O . LEU A 1 88 ? -15.274 6.794 20.343 1.00 73.06 88 LEU A O 1
ATOM 695 N N . SER A 1 89 ? -14.751 7.978 22.176 1.00 79.12 89 SER A N 1
ATOM 696 C CA . SER A 1 89 ? -14.149 9.108 21.449 1.00 79.12 89 SER A CA 1
ATOM 697 C C . SER A 1 89 ? -12.879 8.682 20.698 1.00 79.12 89 SER A C 1
ATOM 699 O O . SER A 1 89 ? -12.701 8.984 19.516 1.00 79.12 89 SER A O 1
ATOM 701 N N . THR A 1 90 ? -12.026 7.892 21.355 1.00 82.31 90 THR A N 1
ATOM 702 C CA . THR A 1 90 ? -10.807 7.334 20.757 1.00 82.31 90 THR A CA 1
ATOM 703 C C . THR A 1 90 ? -11.128 6.352 19.627 1.00 82.31 90 THR A C 1
ATOM 705 O O . THR A 1 90 ? -10.439 6.356 18.612 1.00 82.31 90 THR A O 1
ATOM 708 N N . ASP A 1 91 ? -12.198 5.561 19.758 1.00 83.62 91 ASP A N 1
ATOM 709 C CA . ASP A 1 91 ? -12.680 4.634 18.725 1.00 83.62 91 ASP A CA 1
ATOM 710 C C . ASP A 1 91 ? -13.152 5.376 17.463 1.00 83.62 91 ASP A C 1
ATOM 712 O O . ASP A 1 91 ? -12.763 5.025 16.349 1.00 83.62 91 ASP A O 1
ATOM 716 N N . GLN A 1 92 ? -13.922 6.460 17.621 1.00 85.88 92 GLN A N 1
ATOM 717 C CA . GLN A 1 92 ? -14.346 7.307 16.497 1.00 85.88 92 GLN A CA 1
ATOM 718 C C . GLN A 1 92 ? -13.154 7.959 15.784 1.00 85.88 92 GLN A C 1
ATOM 720 O O . GLN A 1 92 ? -13.108 8.020 14.549 1.00 85.88 92 GLN A O 1
ATOM 725 N N . LEU A 1 93 ? -12.162 8.421 16.547 1.00 87.50 93 LEU A N 1
ATOM 726 C CA . LEU A 1 93 ? -10.942 8.995 15.991 1.00 87.50 93 LEU A CA 1
ATOM 727 C C . LEU A 1 93 ? -10.105 7.942 15.247 1.00 87.50 93 LEU A C 1
ATOM 729 O O . LEU A 1 93 ? -9.636 8.211 14.140 1.00 87.50 93 LEU A O 1
ATOM 733 N N . LEU A 1 94 ? -9.961 6.738 15.811 1.00 87.81 94 LEU A N 1
ATOM 734 C CA . LEU A 1 94 ? -9.311 5.601 15.153 1.00 87.81 94 LEU A CA 1
ATOM 735 C C . LEU A 1 94 ? -10.012 5.251 13.841 1.00 87.81 94 LEU A C 1
ATOM 737 O O . LEU A 1 94 ? -9.343 5.088 12.823 1.00 87.81 94 LEU A O 1
ATOM 741 N N . GLN A 1 95 ? -11.343 5.210 13.826 1.00 88.19 95 GLN A N 1
ATOM 742 C CA . GLN A 1 95 ? -12.102 4.929 12.611 1.00 88.19 95 GLN A CA 1
ATOM 743 C C . GLN A 1 95 ? -11.908 6.016 11.546 1.00 88.19 95 GLN A C 1
ATOM 745 O O . GLN A 1 95 ? -11.710 5.713 10.370 1.00 88.19 95 GLN A O 1
ATOM 750 N N . THR A 1 96 ? -11.881 7.284 11.953 1.00 88.94 96 THR A N 1
ATOM 751 C CA . THR A 1 96 ? -11.621 8.405 11.038 1.00 88.94 96 THR A CA 1
ATOM 752 C C . THR A 1 96 ? -10.225 8.296 10.421 1.00 88.94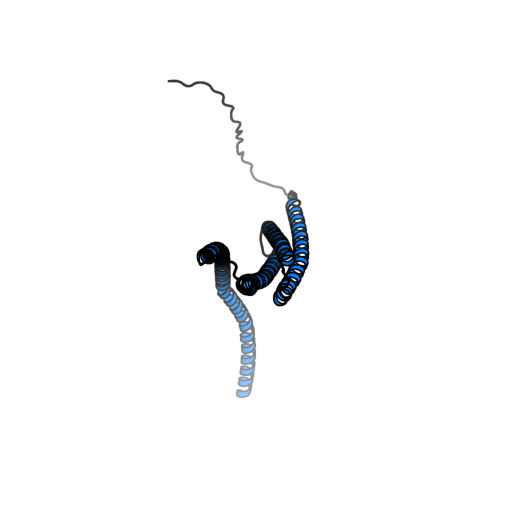 96 THR A C 1
ATOM 754 O O . THR A 1 96 ? -10.068 8.351 9.200 1.00 88.94 96 THR A O 1
ATOM 757 N N . LYS A 1 97 ? -9.200 8.049 11.247 1.00 89.62 97 LYS A N 1
ATOM 758 C CA . LYS A 1 97 ? -7.818 7.867 10.777 1.00 89.62 97 LYS A CA 1
ATOM 759 C C . LYS A 1 97 ? -7.635 6.619 9.923 1.00 89.62 97 LYS A C 1
ATOM 761 O O . LYS A 1 97 ? -6.886 6.657 8.952 1.00 89.62 97 LYS A O 1
ATOM 766 N N . SER A 1 98 ? -8.366 5.556 10.224 1.00 87.62 98 SER A N 1
ATOM 767 C CA . SER A 1 98 ? -8.425 4.344 9.411 1.00 87.62 98 SER A CA 1
ATOM 768 C C . SER A 1 98 ? -8.890 4.651 7.979 1.00 87.62 98 SER A C 1
ATOM 770 O O . SER A 1 98 ? -8.228 4.263 7.015 1.00 87.62 98 SER A O 1
ATOM 772 N N . VAL A 1 99 ? -9.966 5.426 7.808 1.00 88.81 99 VAL A N 1
ATOM 773 C CA . VAL A 1 99 ? -10.456 5.834 6.477 1.00 88.81 99 VAL A CA 1
ATOM 774 C C . VAL A 1 99 ? -9.450 6.744 5.758 1.00 88.81 99 VAL A C 1
ATOM 776 O O . VAL A 1 99 ? -9.166 6.548 4.574 1.00 88.81 99 VAL A O 1
ATOM 779 N N . GLU A 1 100 ? -8.853 7.708 6.463 1.00 89.94 100 GLU A N 1
ATOM 780 C CA . GLU A 1 100 ? -7.822 8.598 5.903 1.00 89.94 100 GLU A CA 1
ATOM 781 C C . GLU A 1 100 ? -6.561 7.856 5.416 1.00 89.94 100 GLU A C 1
ATOM 783 O O . GLU A 1 100 ? -5.913 8.316 4.472 1.00 89.94 100 GLU A O 1
ATOM 788 N N . ILE A 1 101 ? -6.184 6.747 6.063 1.00 91.12 101 ILE A N 1
ATOM 789 C CA . ILE A 1 101 ? -5.049 5.906 5.652 1.00 91.12 101 ILE A CA 1
ATOM 790 C C . ILE A 1 101 ? -5.425 5.068 4.432 1.00 91.12 101 ILE A C 1
ATOM 792 O O . ILE A 1 101 ? -4.693 5.081 3.448 1.00 91.12 101 ILE A O 1
ATOM 796 N N . ASN A 1 102 ? -6.578 4.391 4.449 1.00 91.06 102 ASN A N 1
ATOM 797 C CA . ASN A 1 102 ? -7.017 3.572 3.312 1.00 91.06 102 ASN A CA 1
ATOM 798 C C . ASN A 1 102 ? -7.162 4.397 2.027 1.00 91.06 102 ASN A C 1
ATOM 800 O O . ASN A 1 102 ? -6.747 3.962 0.955 1.00 91.06 102 ASN A O 1
ATOM 804 N N . THR A 1 103 ? -7.701 5.612 2.136 1.00 91.12 103 THR A N 1
ATOM 805 C CA . THR A 1 103 ? -7.811 6.536 0.997 1.00 91.12 103 THR A CA 1
ATOM 806 C C . THR A 1 103 ? -6.444 6.980 0.471 1.00 91.12 103 THR A C 1
ATOM 808 O O . THR A 1 103 ? -6.258 7.054 -0.742 1.00 91.12 103 THR A O 1
ATOM 811 N N . ALA A 1 104 ? -5.466 7.228 1.348 1.00 88.44 104 ALA A N 1
ATOM 812 C CA . ALA A 1 104 ? -4.100 7.558 0.942 1.00 88.44 104 ALA A CA 1
ATOM 813 C C . ALA A 1 104 ? -3.363 6.359 0.307 1.00 88.44 104 ALA A C 1
ATOM 815 O O . ALA A 1 104 ? -2.692 6.531 -0.710 1.00 88.44 104 ALA A O 1
ATOM 816 N N . LEU A 1 105 ? -3.539 5.144 0.844 1.00 87.31 105 LEU A N 1
ATOM 817 C CA . LEU A 1 105 ? -2.998 3.904 0.270 1.00 87.31 105 LEU A CA 1
ATOM 818 C C . LEU A 1 105 ? -3.565 3.635 -1.130 1.00 87.31 105 LEU A C 1
ATOM 820 O O . LEU A 1 105 ? -2.808 3.303 -2.042 1.00 87.31 105 LEU A O 1
ATOM 824 N N . ALA A 1 106 ? -4.876 3.822 -1.314 1.00 90.06 106 ALA A N 1
ATOM 825 C CA . ALA A 1 106 ? -5.528 3.679 -2.614 1.00 90.06 106 ALA A CA 1
ATOM 826 C C . ALA A 1 106 ? -4.950 4.667 -3.638 1.00 90.06 106 ALA A C 1
ATOM 828 O O . ALA A 1 106 ? -4.505 4.253 -4.704 1.00 90.06 106 ALA A O 1
ATOM 829 N N . ARG A 1 107 ? -4.826 5.950 -3.269 1.00 91.75 107 ARG A N 1
ATOM 830 C CA . ARG A 1 107 ? -4.218 6.970 -4.141 1.00 91.75 107 ARG A CA 1
ATOM 831 C C . ARG A 1 107 ? -2.777 6.638 -4.523 1.00 91.75 107 ARG A C 1
ATOM 833 O O . ARG A 1 107 ? -2.414 6.778 -5.685 1.00 91.75 107 ARG A O 1
ATOM 840 N N . LEU A 1 108 ? -1.952 6.172 -3.580 1.00 90.00 108 LEU A N 1
ATOM 841 C CA . LEU A 1 108 ? -0.575 5.771 -3.892 1.00 90.00 108 LEU A CA 1
ATOM 842 C C . LEU A 1 108 ? -0.546 4.560 -4.843 1.00 90.00 108 LEU A C 1
ATOM 844 O O . LEU A 1 108 ? 0.313 4.486 -5.721 1.00 90.00 108 LEU A O 1
ATOM 848 N N . SER A 1 109 ? -1.505 3.638 -4.715 1.00 90.44 109 SER A N 1
ATOM 849 C CA . SER A 1 109 ? -1.676 2.515 -5.646 1.00 90.44 109 SER A CA 1
ATOM 850 C C . SER A 1 109 ? -2.029 2.985 -7.062 1.00 90.44 109 SER A C 1
ATOM 852 O O . SER A 1 109 ? -1.433 2.511 -8.035 1.00 90.44 109 SER A O 1
ATOM 854 N N . ASP A 1 110 ? -2.926 3.965 -7.181 1.00 89.75 110 ASP A N 1
ATOM 855 C CA . ASP A 1 110 ? -3.331 4.555 -8.462 1.00 89.75 110 ASP A CA 1
ATOM 856 C C . ASP A 1 110 ? -2.165 5.291 -9.139 1.00 89.75 110 ASP A C 1
ATOM 858 O O . ASP A 1 110 ? -1.917 5.120 -10.338 1.00 89.75 110 ASP A O 1
ATOM 862 N N . VAL A 1 111 ? -1.386 6.056 -8.364 1.00 91.94 111 VAL A N 1
ATOM 863 C CA . VAL A 1 111 ? -0.173 6.736 -8.846 1.00 91.94 111 VAL A CA 1
ATOM 864 C C . VAL A 1 111 ? 0.872 5.718 -9.305 1.00 91.94 111 VAL A C 1
ATOM 866 O O . VAL A 1 111 ? 1.437 5.863 -10.390 1.00 91.94 111 VAL A O 1
ATOM 869 N N . ASN A 1 112 ? 1.093 4.641 -8.544 1.00 90.75 112 ASN A N 1
ATOM 870 C CA . ASN A 1 112 ? 2.004 3.561 -8.932 1.00 90.75 112 ASN A CA 1
ATOM 871 C C . ASN A 1 112 ? 1.545 2.842 -10.212 1.00 90.75 112 ASN A C 1
ATOM 873 O O . ASN A 1 112 ? 2.372 2.473 -11.050 1.00 90.75 112 ASN A O 1
ATOM 877 N N . 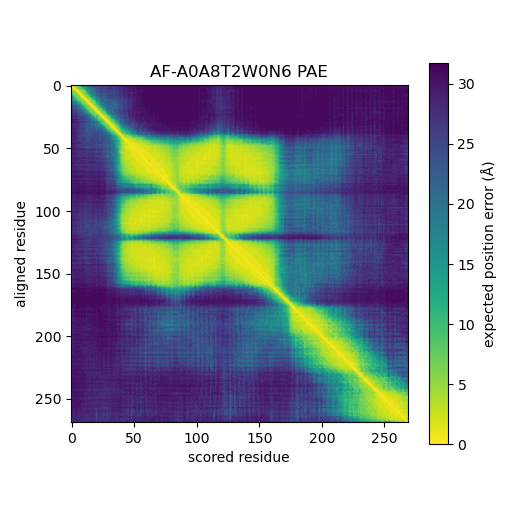SER A 1 113 ? 0.238 2.662 -10.399 1.00 90.00 113 SER A N 1
ATOM 878 C CA . SER A 1 113 ? -0.331 2.079 -11.621 1.00 90.00 113 SER A CA 1
ATOM 879 C C . SER A 1 113 ? -0.138 3.009 -12.821 1.00 90.00 113 SER A C 1
ATOM 881 O O . SER A 1 113 ? 0.374 2.585 -13.857 1.00 90.00 113 SER A O 1
ATOM 883 N N . SER A 1 114 ? -0.416 4.302 -12.651 1.00 88.44 114 SER A N 1
ATOM 884 C CA . SER A 1 114 ? -0.187 5.340 -13.666 1.00 88.44 114 SER A CA 1
ATOM 885 C C . SER A 1 114 ? 1.290 5.437 -14.063 1.00 88.44 114 SER A C 1
ATOM 887 O O . SER A 1 114 ? 1.630 5.488 -15.246 1.00 88.44 114 SER A O 1
ATOM 889 N N . MET A 1 115 ? 2.192 5.360 -13.081 1.00 87.00 115 MET A N 1
ATOM 890 C CA . MET A 1 115 ? 3.637 5.331 -13.301 1.00 87.00 115 MET A CA 1
ATOM 891 C C . MET A 1 115 ? 4.075 4.065 -14.049 1.00 87.00 115 MET A C 1
ATOM 893 O O . MET A 1 115 ? 4.992 4.127 -14.864 1.00 87.00 115 MET A O 1
ATOM 897 N N . SER A 1 116 ? 3.404 2.931 -13.823 1.00 86.50 116 SER A N 1
ATOM 898 C CA . SER A 1 116 ? 3.633 1.691 -14.572 1.00 86.50 116 SER A CA 1
ATOM 899 C C . SER A 1 116 ? 3.244 1.812 -16.041 1.00 86.50 116 SER A C 1
ATOM 901 O O . SER A 1 116 ? 3.960 1.288 -16.887 1.00 86.50 116 SER A O 1
ATOM 903 N N . HIS A 1 117 ? 2.143 2.498 -16.354 1.00 83.44 117 HIS A N 1
ATOM 904 C CA . HIS A 1 117 ? 1.713 2.730 -17.736 1.00 83.44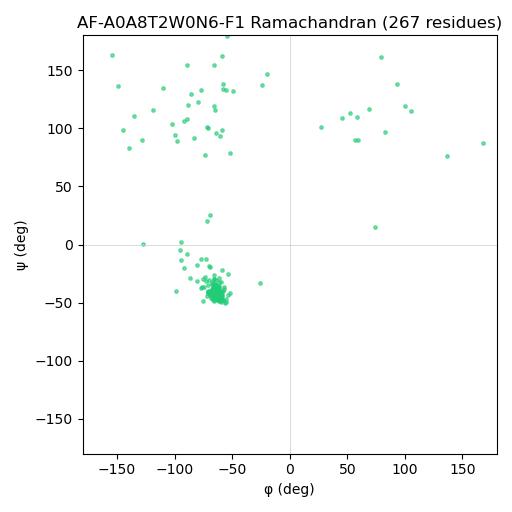 117 HIS A CA 1
ATOM 905 C C . HIS A 1 117 ? 2.632 3.703 -18.483 1.00 83.44 117 HIS A C 1
ATOM 907 O O . HIS A 1 117 ? 2.829 3.562 -19.687 1.00 83.44 117 HIS A O 1
ATOM 913 N N . ALA A 1 118 ? 3.244 4.648 -17.766 1.00 80.31 118 ALA A N 1
ATOM 914 C CA . ALA A 1 118 ? 4.228 5.571 -18.325 1.00 80.31 118 ALA A CA 1
ATOM 915 C C . ALA A 1 118 ? 5.591 4.910 -18.640 1.00 80.31 118 ALA A C 1
ATOM 917 O O . ALA A 1 118 ? 6.413 5.511 -19.332 1.00 80.31 118 ALA A O 1
ATOM 918 N N . ILE A 1 119 ? 5.848 3.685 -18.161 1.00 78.81 119 ILE A N 1
ATOM 919 C CA . ILE A 1 119 ? 7.058 2.908 -18.472 1.00 78.81 119 ILE A CA 1
ATOM 920 C C . ILE A 1 119 ? 6.720 1.926 -19.602 1.00 78.81 119 ILE A C 1
ATOM 922 O O . ILE A 1 119 ? 6.301 0.795 -19.362 1.00 78.81 119 ILE A O 1
ATOM 926 N N . THR A 1 120 ? 6.893 2.355 -20.852 1.00 64.31 120 THR A N 1
ATOM 927 C CA . THR A 1 120 ? 6.758 1.483 -22.029 1.00 64.31 120 THR A CA 1
ATOM 928 C C . THR A 1 120 ? 8.141 1.081 -22.553 1.00 64.31 120 THR A C 1
ATOM 930 O O . THR A 1 120 ? 8.822 1.858 -23.207 1.00 64.31 120 THR A O 1
ATOM 933 N N . GLY A 1 121 ? 8.543 -0.166 -22.271 1.00 55.78 121 GLY A N 1
ATOM 934 C CA . GLY A 1 121 ? 9.710 -0.825 -22.878 1.00 55.78 121 GLY A CA 1
ATOM 935 C C . GLY A 1 121 ? 10.996 -0.840 -22.037 1.00 55.78 121 GLY A C 1
ATOM 936 O O . GLY A 1 121 ? 11.589 0.193 -21.777 1.00 55.78 121 GLY A O 1
ATOM 937 N N . GLY A 1 122 ? 11.480 -2.048 -21.709 1.00 54.88 122 GLY A N 1
ATOM 938 C CA . GLY A 1 122 ? 12.872 -2.300 -21.296 1.00 54.88 122 GLY A CA 1
ATOM 939 C C . GLY A 1 122 ? 13.262 -1.965 -19.848 1.00 54.88 122 GLY A C 1
ATOM 940 O O . GLY A 1 122 ? 12.560 -1.267 -19.127 1.00 54.88 122 GLY A O 1
ATOM 941 N N . ALA A 1 123 ? 14.384 -2.541 -19.396 1.00 55.91 123 ALA A N 1
ATOM 942 C CA . ALA A 1 123 ? 14.911 -2.440 -18.031 1.00 55.91 123 ALA A CA 1
ATOM 943 C C . ALA A 1 123 ? 15.516 -1.052 -17.742 1.00 55.91 123 ALA A C 1
ATOM 945 O O . ALA A 1 123 ? 16.733 -0.879 -17.717 1.00 55.91 123 ALA A O 1
ATOM 946 N N . ASP A 1 124 ? 14.644 -0.075 -17.514 1.00 70.25 124 ASP A N 1
ATOM 947 C CA . ASP A 1 124 ? 15.014 1.306 -17.209 1.00 70.25 124 ASP A CA 1
ATOM 948 C C . ASP A 1 124 ? 15.196 1.554 -15.702 1.00 70.25 124 ASP A C 1
ATOM 950 O O . ASP A 1 124 ? 14.551 0.939 -14.849 1.00 70.25 124 ASP A O 1
ATOM 954 N N . SER A 1 125 ? 15.999 2.560 -15.343 1.00 77.69 125 SER A N 1
ATOM 955 C CA . SER A 1 125 ? 16.109 3.096 -13.969 1.00 77.69 125 SER A CA 1
ATOM 956 C C . SER A 1 125 ? 14.751 3.509 -13.364 1.00 77.69 125 SER A C 1
ATOM 958 O O . SER A 1 125 ? 14.555 3.477 -12.141 1.00 77.69 125 SER A O 1
ATOM 960 N N . ARG A 1 126 ? 13.779 3.844 -14.224 1.00 85.06 126 ARG A N 1
ATOM 961 C CA . ARG A 1 126 ? 12.374 4.099 -13.875 1.00 85.06 126 ARG A CA 1
ATOM 962 C C . ARG A 1 126 ? 11.664 2.845 -13.364 1.00 85.06 126 ARG A C 1
ATOM 964 O O . ARG A 1 126 ? 10.913 2.944 -12.398 1.00 85.06 126 ARG A O 1
ATOM 971 N N . ALA A 1 127 ? 11.951 1.673 -13.935 1.00 85.31 127 ALA A N 1
ATOM 972 C CA . ALA A 1 127 ? 11.383 0.399 -13.497 1.00 85.31 127 ALA A CA 1
ATOM 973 C C . ALA A 1 127 ? 11.865 0.020 -12.088 1.00 85.31 127 ALA A C 1
ATOM 975 O O . ALA A 1 127 ? 11.058 -0.383 -11.254 1.00 85.31 127 ALA A O 1
ATOM 976 N N . HIS A 1 128 ? 13.150 0.239 -11.782 1.00 87.88 128 HIS A N 1
ATOM 977 C CA . HIS A 1 128 ? 13.676 0.065 -10.421 1.00 87.88 128 HIS A CA 1
ATOM 978 C C . HIS A 1 128 ? 13.051 1.038 -9.418 1.00 87.88 128 HIS A C 1
ATOM 980 O O . HIS A 1 128 ? 12.719 0.650 -8.300 1.00 87.88 128 HIS A O 1
ATOM 986 N N . THR A 1 129 ? 12.870 2.301 -9.812 1.00 89.88 129 THR A N 1
ATOM 987 C CA . THR A 1 129 ? 12.188 3.285 -8.961 1.00 89.88 129 THR A CA 1
ATOM 988 C C . THR A 1 129 ? 10.747 2.854 -8.674 1.00 89.88 129 THR A C 1
ATOM 990 O O . THR A 1 129 ? 10.320 2.898 -7.524 1.00 89.88 129 THR A O 1
ATOM 993 N N . LEU A 1 130 ? 10.010 2.411 -9.696 1.00 89.56 130 LEU A N 1
ATOM 994 C CA . LEU A 1 130 ? 8.638 1.938 -9.536 1.00 89.56 130 LEU A CA 1
ATOM 995 C C . LEU A 1 130 ? 8.559 0.683 -8.659 1.00 89.56 130 LEU A C 1
ATOM 997 O O . LEU A 1 130 ? 7.667 0.591 -7.822 1.00 89.56 130 LEU A O 1
ATOM 1001 N N . ALA A 1 131 ? 9.484 -0.266 -8.824 1.00 89.00 131 ALA A N 1
ATOM 1002 C CA . ALA A 1 131 ? 9.569 -1.437 -7.952 1.00 89.00 131 ALA A CA 1
ATOM 1003 C C . ALA A 1 131 ? 9.693 -1.010 -6.482 1.00 89.00 131 ALA A C 1
ATOM 1005 O O . ALA A 1 131 ? 8.896 -1.433 -5.655 1.00 89.00 131 ALA A O 1
ATOM 1006 N N . ARG A 1 132 ? 10.576 -0.048 -6.188 1.00 94.00 132 ARG A N 1
ATOM 1007 C CA . ARG A 1 132 ? 10.723 0.496 -4.835 1.00 94.00 132 ARG A CA 1
ATOM 1008 C C . ARG A 1 132 ? 9.451 1.167 -4.306 1.00 94.00 132 ARG A C 1
ATOM 1010 O O . ARG A 1 132 ? 9.115 0.969 -3.147 1.00 94.00 132 ARG A O 1
ATOM 1017 N N . HIS A 1 133 ? 8.739 1.940 -5.127 1.00 93.31 133 HIS A N 1
ATOM 1018 C CA . HIS A 1 133 ? 7.460 2.539 -4.718 1.00 93.31 133 HIS A CA 1
ATOM 1019 C C . HIS A 1 133 ? 6.377 1.481 -4.435 1.00 93.31 133 HIS A C 1
ATOM 1021 O O . HIS A 1 133 ? 5.518 1.690 -3.577 1.00 93.31 133 HIS A O 1
ATOM 1027 N N . ARG A 1 134 ? 6.413 0.330 -5.123 1.00 92.44 134 ARG A N 1
ATOM 1028 C CA . ARG A 1 134 ? 5.528 -0.811 -4.833 1.00 92.44 134 ARG A CA 1
ATOM 1029 C C . ARG A 1 134 ? 5.891 -1.500 -3.522 1.00 92.44 134 ARG A C 1
ATOM 1031 O O . ARG A 1 134 ? 4.981 -1.810 -2.760 1.00 92.44 134 ARG A O 1
ATOM 1038 N N . ASP A 1 135 ? 7.181 -1.687 -3.257 1.00 92.25 135 ASP A N 1
ATOM 1039 C CA . ASP A 1 135 ? 7.663 -2.271 -2.001 1.00 92.25 135 ASP A CA 1
ATOM 1040 C C . ASP A 1 135 ? 7.261 -1.388 -0.808 1.00 92.25 135 ASP A C 1
ATOM 1042 O O . ASP A 1 135 ? 6.638 -1.866 0.134 1.00 92.25 135 ASP A O 1
ATOM 1046 N N . ILE A 1 136 ? 7.481 -0.072 -0.903 1.00 93.56 136 ILE A N 1
ATOM 1047 C CA . ILE A 1 136 ? 7.086 0.893 0.137 1.00 93.56 136 ILE A CA 1
ATOM 1048 C C . ILE A 1 136 ? 5.566 0.877 0.376 1.00 93.56 136 ILE A C 1
ATOM 1050 O O . ILE A 1 136 ? 5.111 0.870 1.520 1.00 93.56 136 ILE A O 1
ATOM 1054 N N . LEU A 1 137 ? 4.756 0.842 -0.691 1.00 90.94 137 LEU A N 1
ATOM 1055 C CA . LEU A 1 137 ? 3.301 0.716 -0.557 1.00 90.94 137 LEU A CA 1
ATOM 1056 C C . LEU A 1 137 ? 2.912 -0.585 0.159 1.00 90.94 137 LEU A C 1
ATOM 1058 O O . LEU A 1 137 ? 1.971 -0.590 0.961 1.00 90.94 137 LEU A O 1
ATOM 1062 N N . HIS A 1 138 ? 3.610 -1.685 -0.132 1.00 92.19 138 HIS A N 1
ATOM 1063 C CA . HIS A 1 138 ? 3.377 -2.967 0.522 1.00 92.19 138 HIS A CA 1
ATOM 1064 C C . HIS A 1 138 ? 3.690 -2.893 2.019 1.00 92.19 138 HIS A C 1
ATOM 1066 O O . HIS A 1 138 ? 2.839 -3.279 2.822 1.00 92.19 138 HIS A O 1
ATOM 1072 N N . ASP A 1 139 ? 4.833 -2.312 2.388 1.00 92.25 139 ASP A N 1
ATOM 1073 C CA . ASP A 1 139 ? 5.253 -2.125 3.779 1.00 92.25 139 ASP A CA 1
ATOM 1074 C C . ASP A 1 139 ? 4.231 -1.290 4.566 1.00 92.25 139 ASP A C 1
ATOM 1076 O O . ASP A 1 139 ? 3.779 -1.700 5.637 1.00 92.25 139 ASP A O 1
ATOM 1080 N N . PHE A 1 140 ? 3.772 -0.160 4.010 1.00 93.44 140 PHE A N 1
ATOM 1081 C CA . PHE A 1 140 ? 2.734 0.659 4.645 1.00 93.44 140 PHE A CA 1
ATOM 1082 C C . PHE A 1 140 ? 1.406 -0.088 4.802 1.00 93.44 140 PHE A C 1
ATOM 1084 O O . PHE A 1 140 ? 0.746 0.017 5.838 1.00 93.44 140 PHE A O 1
ATOM 1091 N N . THR A 1 141 ? 1.012 -0.866 3.792 1.00 90.75 141 THR A N 1
ATOM 1092 C CA . THR A 1 141 ? -0.211 -1.678 3.848 1.00 90.75 141 THR A CA 1
ATOM 1093 C C . THR A 1 141 ? -0.107 -2.751 4.931 1.00 90.75 141 THR A C 1
ATOM 1095 O O . THR A 1 141 ? -1.067 -2.985 5.669 1.00 90.75 141 THR A O 1
ATOM 1098 N N . GLN A 1 142 ? 1.047 -3.408 5.040 1.00 92.25 142 GLN A N 1
ATOM 1099 C CA . GLN A 1 142 ? 1.302 -4.425 6.052 1.00 92.25 142 GLN A CA 1
ATOM 1100 C C . GLN A 1 142 ? 1.301 -3.822 7.458 1.00 92.25 142 GLN A C 1
ATOM 1102 O O . GLN A 1 142 ? 0.644 -4.363 8.349 1.00 92.25 142 GLN A O 1
ATOM 1107 N N . GLU A 1 143 ? 1.975 -2.690 7.652 1.00 92.31 143 GLU A N 1
ATOM 1108 C CA . GLU A 1 143 ? 2.038 -2.029 8.953 1.00 92.31 143 GLU A CA 1
ATOM 1109 C C . GLU A 1 143 ? 0.658 -1.537 9.401 1.00 92.31 143 GLU A C 1
ATOM 1111 O O . GLU A 1 143 ? 0.241 -1.783 10.534 1.00 92.31 143 GLU A O 1
ATOM 1116 N N . TYR A 1 144 ? -0.116 -0.938 8.493 1.00 92.25 144 TYR A N 1
ATOM 1117 C CA . TYR A 1 144 ? -1.494 -0.555 8.788 1.00 92.25 144 TYR A CA 1
ATOM 1118 C C . TYR A 1 144 ? -2.365 -1.766 9.164 1.00 92.25 144 TYR A C 1
ATOM 1120 O O . TYR A 1 144 ? -3.095 -1.710 10.155 1.00 92.25 144 TYR A O 1
ATOM 1128 N N . ARG A 1 145 ? -2.260 -2.892 8.441 1.00 91.56 145 ARG A N 1
ATOM 1129 C CA . ARG A 1 145 ? -2.984 -4.132 8.785 1.00 91.56 145 ARG A CA 1
ATOM 1130 C C . ARG A 1 145 ? -2.601 -4.656 10.166 1.00 91.56 145 ARG A C 1
ATOM 1132 O O . ARG A 1 145 ? -3.481 -5.061 10.925 1.00 91.56 145 ARG A O 1
ATOM 1139 N N . ARG A 1 146 ? -1.310 -4.626 10.505 1.00 91.25 146 ARG A N 1
ATOM 1140 C CA . ARG A 1 146 ? -0.805 -5.027 11.824 1.00 91.25 146 ARG A CA 1
ATOM 1141 C C . ARG A 1 146 ? -1.427 -4.170 12.928 1.00 91.25 146 ARG A C 1
ATOM 1143 O O . ARG A 1 146 ? -1.969 -4.718 13.884 1.00 91.25 146 ARG A O 1
ATOM 1150 N N . LEU A 1 147 ? -1.407 -2.845 12.774 1.00 88.94 147 LEU A N 1
ATOM 1151 C CA . LEU A 1 147 ? -2.009 -1.913 13.733 1.00 88.94 147 LEU A CA 1
ATOM 1152 C C . LEU A 1 147 ? -3.530 -2.092 13.835 1.00 88.94 147 LEU A C 1
ATOM 1154 O O . LEU A 1 147 ? -4.072 -2.154 14.935 1.00 88.94 147 LEU A O 1
ATOM 1158 N N . SER A 1 148 ? -4.222 -2.248 12.705 1.00 89.69 148 SER A N 1
ATOM 1159 C CA . SER A 1 148 ? -5.669 -2.481 12.685 1.00 89.69 148 SER A CA 1
ATOM 1160 C C . SER A 1 148 ? -6.053 -3.783 13.390 1.00 89.69 148 SER A C 1
ATOM 1162 O O . SER A 1 148 ? -7.086 -3.829 14.054 1.00 89.69 148 SER A O 1
ATOM 1164 N N . SER A 1 149 ? -5.234 -4.834 13.278 1.00 86.88 149 SER A N 1
ATOM 1165 C CA . SER A 1 149 ? -5.453 -6.091 13.999 1.00 86.88 149 SER A CA 1
ATOM 1166 C C . SER A 1 149 ? -5.324 -5.915 15.513 1.00 86.88 149 SER A C 1
ATOM 1168 O O . SER A 1 149 ? -6.082 -6.537 16.252 1.00 86.88 149 SER A O 1
ATOM 1170 N N . ILE A 1 150 ? -4.393 -5.077 15.980 1.00 86.62 150 ILE A N 1
ATOM 1171 C CA . ILE A 1 150 ? -4.217 -4.786 17.411 1.00 86.62 150 ILE A CA 1
ATOM 1172 C C . ILE A 1 150 ? -5.449 -4.059 17.954 1.00 86.62 150 ILE A C 1
ATOM 1174 O O . ILE A 1 150 ? -6.018 -4.483 18.959 1.00 86.62 150 ILE A O 1
ATOM 1178 N N . VAL A 1 151 ? -5.908 -3.014 17.255 1.00 86.69 151 VAL A N 1
ATOM 1179 C CA . VAL A 1 151 ? -7.136 -2.284 17.614 1.00 86.69 151 VAL A CA 1
ATOM 1180 C C . VAL A 1 151 ? -8.352 -3.212 17.599 1.00 86.69 151 VAL A C 1
ATOM 1182 O O . VAL A 1 151 ? -9.148 -3.189 18.534 1.00 86.69 151 VAL A O 1
ATOM 1185 N N . GLY A 1 152 ? -8.481 -4.059 16.573 1.00 85.69 152 GLY A N 1
ATOM 1186 C CA . GLY A 1 152 ? -9.568 -5.033 16.460 1.00 85.69 152 GLY A CA 1
ATOM 1187 C C . GLY A 1 152 ? -9.597 -6.017 17.629 1.00 85.69 152 GLY A C 1
ATOM 1188 O O . GLY A 1 152 ? -10.638 -6.180 18.259 1.00 85.69 152 GLY A O 1
ATOM 1189 N N . ALA A 1 153 ? -8.448 -6.591 17.992 1.00 84.94 153 ALA A N 1
ATOM 1190 C CA . ALA A 1 153 ? -8.339 -7.493 19.138 1.00 84.94 153 ALA A CA 1
ATOM 1191 C C . ALA A 1 153 ? -8.647 -6.788 20.472 1.00 84.94 153 ALA A C 1
ATOM 1193 O O . ALA A 1 153 ? -9.268 -7.374 21.358 1.00 84.94 153 ALA A O 1
ATOM 1194 N N . ALA A 1 154 ? -8.238 -5.525 20.634 1.00 82.00 154 ALA A N 1
ATOM 1195 C CA . ALA A 1 154 ? -8.598 -4.728 21.807 1.00 82.00 154 ALA A CA 1
ATOM 1196 C C . ALA A 1 154 ? -10.114 -4.465 21.875 1.00 82.00 154 ALA A C 1
ATOM 1198 O O . ALA A 1 154 ? -10.710 -4.582 22.945 1.00 82.00 154 ALA A O 1
ATOM 1199 N N . ARG A 1 155 ? -10.751 -4.180 20.733 1.00 81.88 155 ARG A N 1
ATOM 1200 C CA . ARG A 1 155 ? -12.202 -3.975 20.625 1.00 81.88 155 ARG A CA 1
ATOM 1201 C C . ARG A 1 155 ? -12.993 -5.250 20.918 1.00 81.88 155 ARG A C 1
ATOM 1203 O O . ARG A 1 155 ? -13.980 -5.191 21.640 1.00 81.88 155 ARG A O 1
ATOM 1210 N N . GLU A 1 156 ? -12.553 -6.393 20.400 1.00 82.81 156 GLU A N 1
ATOM 1211 C CA . GLU A 1 156 ? -13.177 -7.695 20.663 1.00 82.81 156 GLU A CA 1
ATOM 1212 C C . GLU A 1 156 ? -13.110 -8.046 22.155 1.00 82.81 156 GLU A C 1
ATOM 1214 O O . GLU A 1 156 ? -14.124 -8.386 22.760 1.00 82.81 156 GLU A O 1
ATOM 1219 N N . ARG A 1 157 ? -11.945 -7.858 22.794 1.00 76.69 157 ARG A N 1
ATOM 1220 C CA . ARG A 1 157 ? -11.817 -7.999 24.256 1.00 76.69 157 ARG A CA 1
ATOM 1221 C C . ARG A 1 157 ? -12.765 -7.062 25.003 1.00 76.69 157 ARG A C 1
ATOM 1223 O O . ARG A 1 157 ? -13.364 -7.472 25.997 1.00 76.69 157 ARG A O 1
ATOM 1230 N N . ALA A 1 158 ? -12.928 -5.831 24.516 1.00 74.00 158 ALA A N 1
ATOM 1231 C CA . ALA A 1 158 ? -13.852 -4.869 25.099 1.00 74.00 158 ALA A CA 1
ATOM 1232 C C . ALA A 1 158 ? -15.316 -5.298 24.994 1.00 74.00 158 ALA A C 1
ATOM 1234 O O . ALA A 1 158 ? -16.044 -5.147 25.971 1.00 74.00 158 ALA A O 1
ATOM 1235 N N . ASP A 1 159 ? -15.739 -5.867 23.868 1.00 73.81 159 ASP A N 1
ATOM 1236 C CA . ASP A 1 159 ? -17.112 -6.345 23.687 1.00 73.81 159 ASP A CA 1
ATOM 1237 C C . ASP A 1 159 ? -17.393 -7.585 24.560 1.00 73.81 159 ASP A C 1
ATOM 1239 O O . ASP A 1 159 ? -18.408 -7.651 25.258 1.00 73.81 159 ASP A O 1
ATOM 1243 N N . LEU A 1 160 ? -16.430 -8.515 24.635 1.00 76.75 160 LEU A N 1
ATOM 1244 C CA . LEU A 1 160 ? -16.519 -9.721 25.467 1.00 76.75 160 LEU A CA 1
ATOM 1245 C C . LEU A 1 160 ? -16.588 -9.407 26.974 1.00 76.75 160 LEU A C 1
ATOM 1247 O O . LEU A 1 160 ? -17.397 -9.994 27.693 1.00 76.75 160 LEU A O 1
ATOM 1251 N N . LEU A 1 161 ? -15.770 -8.473 27.473 1.00 66.31 161 LEU A N 1
ATOM 1252 C CA . LEU A 1 161 ? -15.734 -8.111 28.899 1.00 66.31 161 LEU A CA 1
ATOM 1253 C C . LEU A 1 161 ? -16.757 -7.028 29.274 1.00 66.31 161 LEU A C 1
ATOM 1255 O O . LEU A 1 161 ? -17.273 -7.040 30.392 1.00 66.31 161 LEU A O 1
ATOM 1259 N N . GLY A 1 162 ? -17.121 -6.136 28.350 1.00 60.34 162 GLY A N 1
ATOM 1260 C CA . GLY A 1 162 ? -18.215 -5.176 28.532 1.00 60.34 162 GLY A CA 1
ATOM 1261 C C . GLY A 1 162 ? -19.566 -5.868 28.745 1.00 60.34 162 GLY A C 1
ATOM 1262 O O . GLY A 1 162 ? -20.419 -5.361 29.477 1.00 60.34 162 GLY A O 1
ATOM 1263 N N . GLY A 1 163 ? -19.732 -7.074 28.192 1.00 53.31 163 GLY A N 1
ATOM 1264 C CA . GLY A 1 163 ? -20.863 -7.953 28.477 1.00 53.31 163 GLY A CA 1
ATOM 1265 C C . GLY A 1 163 ? -20.919 -8.481 29.916 1.00 53.31 163 GLY A C 1
ATOM 1266 O O . GLY A 1 163 ? -22.017 -8.745 30.393 1.00 53.31 163 GLY A O 1
ATOM 1267 N N . ILE A 1 164 ? -19.780 -8.592 30.614 1.00 51.78 164 ILE A N 1
ATOM 1268 C CA . ILE A 1 164 ? -19.659 -9.165 31.970 1.00 51.78 164 ILE A CA 1
ATOM 1269 C C . ILE A 1 164 ? -19.612 -8.061 33.039 1.00 51.78 164 ILE A C 1
ATOM 1271 O O . ILE A 1 164 ? -20.273 -8.161 34.069 1.00 51.78 164 ILE A O 1
ATOM 1275 N N . SER A 1 165 ? -18.906 -6.953 32.796 1.00 50.56 165 SER A N 1
ATOM 1276 C CA . SER A 1 165 ? -18.861 -5.824 33.742 1.00 50.56 165 SER A CA 1
ATOM 1277 C C . SER A 1 165 ? -20.181 -5.045 33.834 1.00 50.56 165 SER A C 1
ATOM 1279 O O . SER A 1 165 ? -20.411 -4.347 34.817 1.00 50.56 165 SER A O 1
ATOM 1281 N N . GLY A 1 166 ? -21.079 -5.184 32.851 1.00 49.78 166 GLY A N 1
ATOM 1282 C CA . GLY A 1 166 ? -22.440 -4.643 32.920 1.00 49.78 166 GLY A CA 1
ATOM 1283 C C . GLY A 1 166 ? -23.411 -5.459 33.786 1.00 49.78 166 GLY A C 1
ATOM 1284 O O . GLY A 1 166 ? -24.496 -4.967 34.089 1.00 49.78 166 GLY A O 1
ATOM 1285 N N . THR A 1 167 ? -23.057 -6.685 34.197 1.00 49.12 167 THR A N 1
ATOM 1286 C CA . THR A 1 167 ? -23.956 -7.568 34.968 1.00 49.12 167 THR A CA 1
ATOM 1287 C C . THR A 1 167 ? -23.760 -7.474 36.477 1.00 49.12 167 THR A C 1
ATOM 1289 O O . THR A 1 167 ? -24.606 -7.961 37.218 1.00 49.12 167 THR A O 1
ATOM 1292 N N . SER A 1 168 ? -22.676 -6.859 36.958 1.00 48.12 168 SER A N 1
ATOM 1293 C CA . SER A 1 168 ? -22.409 -6.707 38.396 1.00 48.12 168 SER A CA 1
ATOM 1294 C C . SER A 1 168 ? -23.008 -5.437 39.014 1.00 48.12 168 SER A C 1
ATOM 1296 O O . SER A 1 168 ? -23.012 -5.319 40.237 1.00 48.12 168 SER A O 1
ATOM 1298 N N . SER A 1 169 ? -23.551 -4.518 38.203 1.00 45.50 169 SER A N 1
ATOM 1299 C CA . SER A 1 169 ? -24.021 -3.199 38.673 1.00 45.50 169 SER A CA 1
ATOM 1300 C C . SER A 1 169 ? -25.462 -2.841 38.287 1.00 45.50 169 SER A C 1
ATOM 1302 O O . SER A 1 169 ? -25.930 -1.762 38.643 1.00 45.50 169 SER A O 1
ATOM 1304 N N . ALA A 1 170 ? -26.193 -3.712 37.586 1.00 47.31 170 ALA A N 1
ATOM 1305 C CA . ALA A 1 170 ? -27.629 -3.521 37.391 1.00 47.31 170 ALA A CA 1
ATOM 1306 C C . ALA A 1 170 ? -28.375 -4.185 38.562 1.00 47.31 170 ALA A C 1
ATOM 1308 O O . ALA A 1 170 ? -28.239 -5.399 38.739 1.00 47.31 170 ALA A O 1
ATOM 1309 N N . PRO A 1 171 ? -29.165 -3.443 39.364 1.00 43.56 171 PRO A N 1
ATOM 1310 C CA . PRO A 1 171 ? -30.063 -4.079 40.310 1.00 43.56 171 PRO A CA 1
ATOM 1311 C C . PRO A 1 171 ? -30.985 -4.985 39.504 1.00 43.56 171 PRO A C 1
ATOM 1313 O O . PRO A 1 171 ? -31.494 -4.583 38.458 1.00 43.56 171 PRO A O 1
ATOM 1316 N N . LEU A 1 172 ? -31.161 -6.203 39.997 1.00 51.44 172 LEU A N 1
ATOM 1317 C CA . LEU A 1 172 ? -32.108 -7.209 39.545 1.00 51.44 172 LEU A CA 1
ATOM 1318 C C . LEU A 1 172 ? -33.531 -6.612 39.475 1.00 51.44 172 LEU A C 1
ATOM 1320 O O . LEU A 1 172 ? -34.342 -6.797 40.377 1.00 51.44 172 LEU A O 1
ATOM 1324 N N . MET A 1 173 ? -33.834 -5.848 38.429 1.00 48.00 173 MET A N 1
ATOM 1325 C CA . MET A 1 173 ? -35.151 -5.279 38.174 1.00 48.00 173 MET A CA 1
ATOM 1326 C C . MET A 1 173 ? -35.846 -6.160 37.143 1.00 48.00 173 MET A C 1
ATOM 1328 O O . MET A 1 173 ? -35.622 -6.052 35.942 1.00 48.00 173 MET A O 1
ATOM 1332 N N . GLY A 1 174 ? -36.634 -7.087 37.692 1.00 51.97 174 GLY A N 1
ATOM 1333 C CA . GLY A 1 174 ? -37.831 -7.705 37.126 1.00 51.97 174 GLY A CA 1
ATOM 1334 C C . GLY A 1 174 ? -37.943 -7.791 35.605 1.00 51.97 174 GLY A C 1
ATOM 1335 O O . GLY A 1 174 ? -38.396 -6.860 34.950 1.00 51.97 174 GLY A O 1
ATOM 1336 N N . GLY A 1 175 ? -37.667 -8.973 35.062 1.00 48.47 175 GLY A N 1
ATOM 1337 C CA . GLY A 1 175 ? -38.005 -9.311 33.683 1.00 48.47 175 GLY A CA 1
ATOM 1338 C C . GLY A 1 175 ? -37.305 -10.591 33.271 1.00 48.47 175 GLY A C 1
ATOM 1339 O O . GLY A 1 175 ? -36.186 -10.541 32.774 1.00 48.47 175 GLY A O 1
ATOM 1340 N N . GLY A 1 176 ? -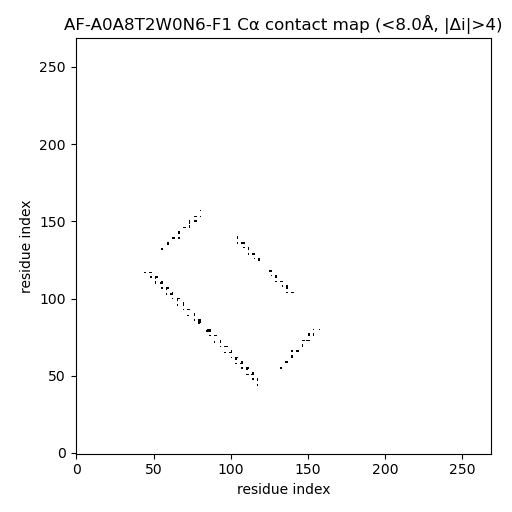37.953 -11.725 33.548 1.00 56.72 176 GLY A N 1
ATOM 1341 C CA . GLY A 1 176 ? -37.434 -13.075 33.344 1.00 56.72 176 GLY A CA 1
ATOM 1342 C C . GLY A 1 176 ? -36.947 -13.372 31.926 1.00 56.72 176 GLY A C 1
ATOM 1343 O O . GLY A 1 176 ? -36.998 -12.532 31.030 1.00 56.72 176 GLY A O 1
ATOM 1344 N N . ASN A 1 177 ? -36.471 -14.604 31.762 1.00 59.34 177 ASN A N 1
ATOM 1345 C CA . ASN A 1 177 ? -35.762 -15.221 30.636 1.00 59.34 177 ASN A CA 1
ATOM 1346 C C . ASN A 1 177 ? -36.007 -14.616 29.234 1.00 59.34 177 ASN A C 1
ATOM 1348 O O . ASN A 1 177 ? -35.080 -14.553 28.443 1.00 59.34 177 ASN A O 1
ATOM 1352 N N . THR A 1 178 ? -37.193 -14.102 28.917 1.00 66.19 178 THR A N 1
ATOM 1353 C CA . THR A 1 178 ? -37.498 -13.312 27.712 1.00 66.19 178 THR A CA 1
ATOM 1354 C C . THR A 1 178 ? -36.577 -12.110 27.450 1.00 66.19 178 THR A C 1
ATOM 1356 O O . THR A 1 178 ? -36.191 -11.901 26.303 1.00 66.19 178 THR A O 1
ATOM 1359 N N . GLY A 1 179 ? -36.191 -11.328 28.467 1.00 63.91 179 GLY A N 1
ATOM 1360 C CA . GLY A 1 179 ? -35.282 -10.183 28.279 1.00 63.91 179 GLY A CA 1
ATOM 1361 C C . GLY A 1 179 ? -33.847 -10.621 27.970 1.00 63.91 179 GLY A C 1
ATOM 1362 O O . GLY A 1 179 ? -33.162 -10.017 27.143 1.00 63.91 179 GLY A O 1
ATOM 1363 N N . LEU A 1 180 ? -33.433 -11.734 28.580 1.00 65.75 180 LEU A N 1
ATOM 1364 C CA . LEU A 1 180 ? -32.166 -12.406 28.306 1.00 65.75 180 LEU A CA 1
ATOM 1365 C C . LEU A 1 180 ? -32.146 -12.978 26.878 1.00 65.75 180 LEU A C 1
ATOM 1367 O O . LEU A 1 180 ? -31.197 -12.732 26.145 1.00 65.75 180 LEU A O 1
ATOM 1371 N N . LEU A 1 181 ? -33.221 -13.653 26.460 1.00 72.44 181 LEU A N 1
ATOM 1372 C CA . LEU A 1 181 ? -33.363 -14.264 25.133 1.00 72.44 181 LEU A CA 1
ATOM 1373 C C . LEU A 1 181 ? -33.410 -13.221 24.006 1.00 72.44 181 LEU A C 1
ATOM 1375 O O . LEU A 1 181 ? -32.811 -13.418 22.954 1.00 72.44 181 LEU A O 1
ATOM 1379 N N . LEU A 1 182 ? -34.090 -12.088 24.209 1.00 74.62 182 LEU A N 1
ATOM 1380 C CA . LEU A 1 182 ? -34.098 -10.982 23.239 1.00 74.62 182 LEU A CA 1
ATOM 1381 C C . LEU A 1 182 ? -32.710 -10.344 23.093 1.00 74.62 182 LEU A C 1
ATOM 1383 O O . LEU A 1 182 ? -32.310 -9.976 21.988 1.00 74.62 182 LEU A O 1
ATOM 1387 N N . ARG A 1 183 ? -31.950 -10.253 24.191 1.00 70.19 183 ARG A N 1
ATOM 1388 C CA . ARG A 1 183 ? -30.565 -9.772 24.170 1.00 70.19 183 ARG A CA 1
ATOM 1389 C C . ARG A 1 183 ? -29.617 -10.781 23.517 1.00 70.19 183 ARG A C 1
ATOM 1391 O O . ARG A 1 183 ? -28.768 -10.368 22.735 1.00 70.19 183 ARG A O 1
ATOM 1398 N N . GLU A 1 184 ? -29.784 -12.075 23.789 1.00 71.88 184 GLU A N 1
ATOM 1399 C CA . GLU A 1 184 ? -29.041 -13.164 23.140 1.00 71.88 184 GLU A CA 1
ATOM 1400 C C . GLU A 1 184 ? -29.283 -13.167 21.629 1.00 71.88 184 GLU A C 1
ATOM 1402 O O . GLU A 1 184 ? -28.340 -13.268 20.850 1.00 71.88 184 GLU A O 1
ATOM 1407 N N . ARG A 1 185 ? -30.526 -12.932 21.199 1.00 78.19 185 ARG A N 1
ATOM 1408 C CA . ARG A 1 185 ? -30.861 -12.787 19.779 1.00 78.19 185 ARG A CA 1
ATOM 1409 C C . ARG A 1 185 ? -30.131 -11.608 19.131 1.00 78.19 185 ARG A C 1
ATOM 1411 O O . ARG A 1 185 ? -29.577 -11.756 18.050 1.00 78.19 185 ARG A O 1
ATOM 1418 N N . GLY A 1 186 ? -30.037 -10.474 19.828 1.00 74.69 186 GLY A N 1
ATOM 1419 C CA . GLY A 1 186 ? -29.247 -9.326 19.370 1.00 74.69 186 GLY A CA 1
ATOM 1420 C C . GLY A 1 186 ? -27.734 -9.587 19.323 1.00 74.69 186 GLY A C 1
ATOM 1421 O O . GLY A 1 186 ? -27.038 -9.003 18.493 1.00 74.69 186 GLY A O 1
ATOM 1422 N N . LEU A 1 187 ? -27.209 -10.466 20.183 1.00 76.12 187 LEU A N 1
ATOM 1423 C CA . LEU A 1 187 ? -25.814 -10.921 20.126 1.00 76.12 187 LEU A CA 1
ATOM 1424 C C . LEU A 1 187 ? -25.579 -11.913 18.978 1.00 76.12 187 LEU A C 1
ATOM 1426 O O . LEU A 1 187 ? -24.534 -11.850 18.331 1.00 76.12 187 LEU A O 1
ATOM 1430 N N . LEU A 1 188 ? -26.549 -12.784 18.694 1.00 71.56 188 LEU A N 1
ATOM 1431 C CA . LEU A 1 188 ? -26.534 -13.690 17.545 1.00 71.56 188 LEU A CA 1
ATOM 1432 C C . LEU A 1 188 ? -26.532 -12.921 16.224 1.00 71.56 188 LEU A C 1
ATOM 1434 O O . LEU A 1 188 ? -25.693 -13.200 15.373 1.00 71.56 188 LEU A O 1
ATOM 1438 N N . ASP A 1 189 ? -27.386 -11.907 16.084 1.00 79.88 189 ASP A N 1
ATOM 1439 C CA . ASP A 1 189 ? -27.428 -11.072 14.877 1.00 79.88 189 ASP A CA 1
ATOM 1440 C C . ASP A 1 189 ? -26.113 -10.301 14.673 1.00 79.88 189 ASP A C 1
ATOM 1442 O O . ASP A 1 189 ? -25.613 -10.182 13.553 1.00 79.88 189 ASP A O 1
ATOM 1446 N N . ARG A 1 190 ? -25.491 -9.824 15.760 1.00 70.19 190 ARG A N 1
ATOM 1447 C CA . ARG A 1 190 ? -24.164 -9.186 15.702 1.00 70.19 190 ARG A CA 1
ATOM 1448 C C . ARG A 1 190 ? -23.052 -10.171 15.360 1.00 70.19 190 ARG A C 1
ATOM 1450 O O . ARG A 1 190 ? -22.188 -9.831 14.558 1.00 70.19 190 ARG A O 1
ATOM 1457 N N . SER A 1 191 ? -23.085 -11.380 15.921 1.00 69.25 191 SER A N 1
ATOM 1458 C CA . SER A 1 191 ? -22.135 -12.443 15.567 1.00 69.25 191 SER A CA 1
ATOM 1459 C C . SER A 1 191 ? -22.280 -12.844 14.105 1.00 69.25 191 SER A C 1
ATOM 1461 O O . SER A 1 191 ? -21.279 -13.041 13.428 1.00 69.25 191 SER A O 1
ATOM 1463 N N . HIS A 1 192 ? -23.508 -12.898 13.589 1.00 76.44 192 HIS A N 1
ATOM 1464 C CA . HIS A 1 192 ? -23.769 -13.181 12.184 1.00 76.44 192 HIS A CA 1
ATOM 1465 C C . HIS A 1 192 ? -23.167 -12.103 11.274 1.00 76.44 192 HIS A C 1
ATOM 1467 O O . HIS A 1 192 ? -22.426 -12.422 10.349 1.00 76.44 192 HIS A O 1
ATOM 1473 N N . ALA A 1 193 ? -23.393 -10.822 11.586 1.00 73.12 193 ALA A N 1
ATOM 1474 C CA . ALA A 1 193 ? -22.808 -9.715 10.829 1.00 73.12 193 ALA A CA 1
ATOM 1475 C C . ALA A 1 193 ? -21.266 -9.679 10.913 1.00 73.12 193 ALA A C 1
ATOM 1477 O O . ALA A 1 193 ? -20.595 -9.368 9.928 1.00 73.12 193 ALA A O 1
ATOM 1478 N N . ALA A 1 194 ? -20.689 -10.021 12.070 1.00 69.50 194 ALA A N 1
ATOM 1479 C CA . ALA A 1 194 ? -19.241 -10.133 12.237 1.00 69.50 194 ALA A CA 1
ATOM 1480 C C . ALA A 1 194 ? -18.657 -11.302 11.423 1.00 69.50 194 ALA A C 1
ATOM 1482 O O . ALA A 1 194 ? -17.621 -11.145 10.778 1.00 69.50 194 ALA A O 1
ATOM 1483 N N . VAL A 1 195 ? -19.341 -12.451 11.389 1.00 70.69 195 VAL A N 1
ATOM 1484 C CA . VAL A 1 195 ? -18.969 -13.598 10.547 1.00 70.69 195 VAL A CA 1
ATOM 1485 C C . VAL A 1 195 ? -19.021 -13.225 9.066 1.00 70.69 195 VAL A C 1
ATOM 1487 O O . VAL A 1 195 ? -18.078 -13.539 8.343 1.00 70.69 195 VAL A O 1
ATOM 1490 N N . ASP A 1 196 ? -20.035 -12.484 8.617 1.00 75.00 196 ASP A N 1
ATOM 1491 C CA . ASP A 1 196 ? -20.111 -11.997 7.233 1.00 75.00 196 ASP A CA 1
ATOM 1492 C C . ASP A 1 196 ? -18.938 -11.064 6.882 1.00 75.00 196 ASP A C 1
ATOM 1494 O O . ASP A 1 196 ? -18.373 -11.138 5.787 1.00 75.00 196 ASP A O 1
ATOM 1498 N N . GLN A 1 197 ? -18.497 -10.230 7.830 1.00 70.62 197 GLN A N 1
ATOM 1499 C CA . GLN A 1 197 ? -17.326 -9.372 7.650 1.00 70.62 197 GLN A CA 1
ATOM 1500 C C . GLN A 1 197 ? -16.021 -10.183 7.565 1.00 70.62 197 GLN A C 1
ATOM 1502 O O . GLN A 1 197 ? -15.167 -9.891 6.723 1.00 70.62 197 GLN A O 1
ATOM 1507 N N . VAL A 1 198 ? -15.884 -11.237 8.377 1.00 68.56 198 VAL A N 1
ATOM 1508 C CA . VAL A 1 198 ? -14.755 -12.180 8.312 1.00 68.56 198 VAL A CA 1
ATOM 1509 C C . VAL A 1 198 ? -14.777 -12.974 7.003 1.00 68.56 198 VAL A C 1
ATOM 1511 O O . VAL A 1 198 ? -13.720 -13.188 6.414 1.00 68.56 198 VAL A O 1
ATOM 1514 N N . ILE A 1 199 ? -15.953 -13.347 6.487 1.00 70.06 199 ILE A N 1
ATOM 1515 C CA . ILE A 1 199 ? -16.103 -13.992 5.173 1.00 70.06 199 ILE A CA 1
ATOM 1516 C C . ILE A 1 199 ? -15.672 -13.036 4.056 1.00 70.06 199 ILE A C 1
ATOM 1518 O O . ILE A 1 199 ? -14.902 -13.432 3.180 1.00 70.06 199 ILE A O 1
ATOM 1522 N N . GLY A 1 200 ? -16.086 -11.767 4.107 1.00 68.69 200 GLY A N 1
ATOM 1523 C CA . GLY A 1 200 ? -15.643 -10.745 3.155 1.00 68.69 200 GLY A CA 1
ATOM 1524 C C . GLY A 1 200 ? -14.127 -10.515 3.204 1.00 68.69 200 GLY A C 1
ATOM 1525 O O . GLY A 1 200 ? -13.465 -10.433 2.166 1.00 68.69 200 GLY A O 1
ATOM 1526 N N . GLN A 1 201 ? -13.544 -10.498 4.406 1.00 65.31 201 GLN A N 1
ATOM 1527 C CA . GLN A 1 201 ? -12.098 -10.384 4.596 1.00 65.31 201 GLN A CA 1
ATOM 1528 C C . GLN A 1 201 ? -11.355 -11.637 4.102 1.00 65.31 201 GLN A C 1
ATOM 1530 O O . GLN A 1 201 ? -10.319 -11.512 3.448 1.00 65.31 201 GLN A O 1
ATOM 1535 N N . ALA A 1 202 ? -11.898 -12.835 4.330 1.00 56.47 202 ALA A N 1
ATOM 1536 C CA . ALA A 1 202 ? -11.350 -14.097 3.838 1.00 56.47 202 ALA A CA 1
ATOM 1537 C C . ALA A 1 202 ? -11.401 -14.189 2.305 1.00 56.47 202 ALA A C 1
ATOM 1539 O O . ALA A 1 202 ? -10.432 -14.631 1.691 1.00 56.47 202 ALA A O 1
ATOM 1540 N N . GLN A 1 203 ? -12.472 -13.705 1.668 1.00 66.38 203 GLN A N 1
ATOM 1541 C CA . GLN A 1 203 ? -12.559 -13.595 0.208 1.00 66.38 203 GLN A CA 1
ATOM 1542 C C . GLN A 1 203 ? -11.531 -12.596 -0.346 1.00 66.38 203 GLN A C 1
ATOM 1544 O O . GLN A 1 203 ? -10.876 -12.884 -1.349 1.00 66.38 203 GLN A O 1
ATOM 1549 N N . GLY A 1 204 ? -11.303 -11.469 0.340 1.00 68.12 204 GLY A N 1
ATOM 1550 C CA . GLY A 1 204 ? -10.236 -10.521 -0.002 1.00 68.12 204 GLY A CA 1
ATOM 1551 C C . GLY A 1 204 ? -8.827 -11.120 0.125 1.00 68.12 204 GLY A C 1
ATOM 1552 O O . GLY A 1 204 ? -7.959 -10.871 -0.720 1.00 68.12 204 GLY A O 1
ATOM 1553 N N . VAL A 1 205 ? -8.597 -11.965 1.135 1.00 70.00 205 VAL A N 1
ATOM 1554 C CA . VAL A 1 205 ? -7.341 -12.715 1.305 1.00 70.00 205 VAL A CA 1
ATOM 1555 C C . VAL A 1 205 ? -7.202 -13.810 0.243 1.00 70.00 205 VAL A C 1
ATOM 1557 O O . VAL A 1 205 ? -6.124 -13.951 -0.323 1.00 70.00 205 VAL A O 1
ATOM 1560 N N . ALA A 1 206 ? -8.272 -14.525 -0.112 1.00 68.44 206 ALA A N 1
ATOM 1561 C CA . ALA A 1 206 ? -8.263 -15.524 -1.183 1.00 68.44 206 ALA A CA 1
ATOM 1562 C C . ALA A 1 206 ? -7.975 -14.900 -2.560 1.00 68.44 206 ALA A C 1
ATOM 1564 O O . ALA A 1 206 ? -7.186 -15.444 -3.338 1.00 68.44 206 ALA A O 1
ATOM 1565 N N . ALA A 1 207 ? -8.545 -13.725 -2.844 1.00 70.75 207 ALA A N 1
ATOM 1566 C CA . ALA A 1 207 ? -8.231 -12.949 -4.042 1.00 70.75 207 ALA A CA 1
ATOM 1567 C C . ALA A 1 207 ? -6.763 -12.488 -4.041 1.00 70.75 207 ALA A C 1
ATOM 1569 O O . ALA A 1 207 ? -6.069 -12.630 -5.048 1.00 70.75 207 ALA A O 1
ATOM 1570 N N . SER A 1 208 ? -6.256 -12.029 -2.891 1.00 71.44 208 SER A N 1
ATOM 1571 C CA . SER A 1 208 ? -4.846 -11.646 -2.726 1.00 71.44 208 SER A CA 1
ATOM 1572 C C . SER A 1 208 ? -3.892 -12.836 -2.911 1.00 71.44 208 SER A C 1
ATOM 1574 O O . SER A 1 208 ? -2.882 -12.702 -3.596 1.00 71.44 208 SER A O 1
ATOM 1576 N N . LEU A 1 209 ? -4.221 -14.014 -2.369 1.00 75.69 209 LEU A N 1
ATOM 1577 C CA . LEU A 1 209 ? -3.464 -15.261 -2.548 1.00 75.69 209 LEU A CA 1
ATOM 1578 C C . LEU A 1 209 ? -3.506 -15.753 -4.001 1.00 75.69 209 LEU A C 1
ATOM 1580 O O . LEU A 1 209 ? -2.508 -16.253 -4.514 1.00 75.69 209 LEU A O 1
ATOM 1584 N N . THR A 1 210 ? -4.632 -15.573 -4.693 1.00 80.38 210 THR A N 1
ATOM 1585 C CA . THR A 1 210 ? -4.755 -15.893 -6.124 1.00 80.38 210 THR A CA 1
ATOM 1586 C C . THR A 1 210 ? -3.897 -14.951 -6.974 1.00 80.38 210 THR A C 1
ATOM 1588 O O . THR A 1 210 ? -3.190 -15.412 -7.868 1.00 80.38 210 THR A O 1
ATOM 1591 N N . GLY A 1 211 ? -3.873 -13.653 -6.651 1.00 78.44 211 GLY A N 1
ATOM 1592 C CA . GLY A 1 211 ? -2.954 -12.690 -7.265 1.00 78.44 211 GLY A CA 1
ATOM 1593 C C . GLY A 1 211 ? -1.483 -13.026 -6.989 1.00 78.44 211 GLY A C 1
ATOM 1594 O O . GLY A 1 211 ? -0.660 -13.007 -7.901 1.00 78.44 211 GLY A O 1
ATOM 1595 N N . GLN A 1 212 ? -1.150 -13.435 -5.760 1.00 78.00 212 GLN A N 1
ATOM 1596 C CA . GLN A 1 212 ? 0.188 -13.930 -5.415 1.00 78.00 212 GLN A CA 1
ATOM 1597 C C . GLN A 1 212 ? 0.555 -15.203 -6.189 1.00 78.00 212 GLN A C 1
ATOM 1599 O O . GLN A 1 212 ? 1.691 -15.333 -6.635 1.00 78.00 212 GLN A O 1
ATOM 1604 N N . ARG A 1 213 ? -0.392 -16.118 -6.424 1.00 82.25 213 ARG A N 1
ATOM 1605 C CA . ARG A 1 213 ? -0.166 -17.319 -7.242 1.00 82.25 213 ARG A CA 1
ATOM 1606 C C . ARG A 1 213 ? 0.186 -16.971 -8.688 1.00 82.25 213 ARG A C 1
ATOM 1608 O O . ARG A 1 213 ? 1.092 -17.582 -9.240 1.00 82.25 213 ARG A O 1
ATOM 1615 N N . GLN A 1 214 ? -0.466 -15.969 -9.275 1.00 81.38 214 GLN A N 1
ATOM 1616 C CA . GLN A 1 214 ? -0.124 -15.474 -10.615 1.00 81.38 214 GLN A CA 1
ATOM 1617 C C . GLN A 1 214 ? 1.274 -14.836 -10.656 1.00 81.38 214 GLN A C 1
ATOM 1619 O O . GLN A 1 214 ? 1.995 -14.992 -11.639 1.00 81.38 214 GLN A O 1
ATOM 1624 N N . LEU A 1 215 ? 1.691 -14.163 -9.576 1.00 79.38 215 LEU A N 1
ATOM 1625 C CA . LEU A 1 215 ? 3.058 -13.650 -9.442 1.00 79.38 215 LEU A CA 1
ATOM 1626 C C . LEU A 1 215 ? 4.087 -14.782 -9.333 1.00 79.38 215 LEU A C 1
ATOM 1628 O O . LEU A 1 215 ? 5.127 -14.702 -9.980 1.00 79.38 215 LEU A O 1
ATOM 1632 N N . PHE A 1 216 ? 3.802 -15.844 -8.574 1.00 85.00 216 PHE A N 1
ATOM 1633 C CA . PHE A 1 216 ? 4.675 -17.019 -8.512 1.00 85.00 216 PHE A CA 1
ATOM 1634 C C . PHE A 1 216 ? 4.786 -17.733 -9.861 1.00 85.00 216 PHE A C 1
ATOM 1636 O O . PHE A 1 216 ? 5.889 -18.104 -10.237 1.00 85.00 216 PHE A O 1
ATOM 1643 N N . ASP A 1 217 ? 3.699 -17.839 -10.624 1.00 84.06 217 ASP A N 1
ATOM 1644 C CA . ASP A 1 217 ? 3.705 -18.415 -11.978 1.00 84.06 217 ASP A CA 1
ATOM 1645 C C . ASP A 1 217 ? 4.535 -17.550 -12.955 1.00 84.06 217 ASP A C 1
ATOM 1647 O O . ASP A 1 217 ? 5.339 -18.031 -13.761 1.00 84.06 217 ASP A O 1
ATOM 1651 N N . ALA A 1 218 ? 4.437 -16.222 -12.820 1.00 81.12 218 ALA A N 1
ATOM 1652 C CA . ALA A 1 218 ? 5.274 -15.279 -13.556 1.00 81.12 218 ALA A CA 1
ATOM 1653 C C . ALA A 1 218 ? 6.760 -15.354 -13.146 1.00 81.12 218 ALA A C 1
ATOM 1655 O O . ALA A 1 218 ? 7.641 -15.164 -13.987 1.00 81.12 218 ALA A O 1
ATOM 1656 N N . ILE A 1 219 ? 7.062 -15.635 -11.877 1.00 83.75 219 ILE A N 1
ATOM 1657 C CA . ILE A 1 219 ? 8.433 -15.866 -11.402 1.00 83.75 219 ILE A CA 1
ATOM 1658 C C . ILE A 1 219 ? 8.949 -17.208 -11.916 1.00 83.75 219 ILE A C 1
ATOM 1660 O O . ILE A 1 219 ? 10.067 -17.248 -12.420 1.00 83.75 219 ILE A O 1
ATOM 1664 N N . ASP A 1 220 ? 8.151 -18.272 -11.864 1.00 83.38 220 ASP A N 1
ATOM 1665 C CA . ASP A 1 220 ? 8.547 -19.607 -12.315 1.00 83.38 220 ASP A CA 1
ATOM 1666 C C . ASP A 1 220 ? 8.840 -19.614 -13.821 1.00 83.38 220 ASP A C 1
ATOM 1668 O O . ASP A 1 220 ? 9.889 -20.086 -14.254 1.00 83.38 220 ASP A O 1
ATOM 1672 N N . SER A 1 221 ? 8.018 -18.933 -14.630 1.00 81.88 221 SER A N 1
ATOM 1673 C CA . SER A 1 221 ? 8.299 -18.741 -16.063 1.00 81.88 221 SER A CA 1
ATOM 1674 C C . SER A 1 221 ? 9.586 -17.937 -16.328 1.00 81.88 221 SER A C 1
ATOM 1676 O O . SER A 1 221 ? 10.349 -18.259 -17.246 1.00 81.88 221 SER A O 1
ATOM 1678 N N . LYS A 1 222 ? 9.895 -16.922 -15.505 1.00 83.25 222 LYS A N 1
ATOM 1679 C CA . LYS A 1 222 ? 11.161 -16.173 -15.585 1.00 83.25 222 LYS A CA 1
ATOM 1680 C C . LYS A 1 222 ? 12.350 -17.026 -15.148 1.00 83.25 222 LYS A C 1
ATOM 1682 O O . LYS A 1 222 ? 13.371 -17.013 -15.834 1.00 83.25 222 LYS A O 1
ATOM 1687 N N . VAL A 1 223 ? 12.229 -17.791 -14.068 1.00 83.75 223 VAL A N 1
ATOM 1688 C CA . VAL A 1 223 ? 13.264 -18.712 -13.577 1.00 83.75 223 VAL A CA 1
ATOM 1689 C C . VAL A 1 223 ? 13.518 -19.821 -14.595 1.00 83.75 223 VAL A C 1
ATOM 1691 O O . VAL A 1 223 ? 14.675 -20.076 -14.919 1.00 83.75 223 VAL A O 1
ATOM 1694 N N . ALA A 1 224 ? 12.478 -20.394 -15.201 1.00 83.06 224 ALA A N 1
ATOM 1695 C CA . ALA A 1 224 ? 12.595 -21.343 -16.305 1.00 83.06 224 ALA A CA 1
ATOM 1696 C C . ALA A 1 224 ? 13.302 -20.717 -17.520 1.00 83.06 224 ALA A 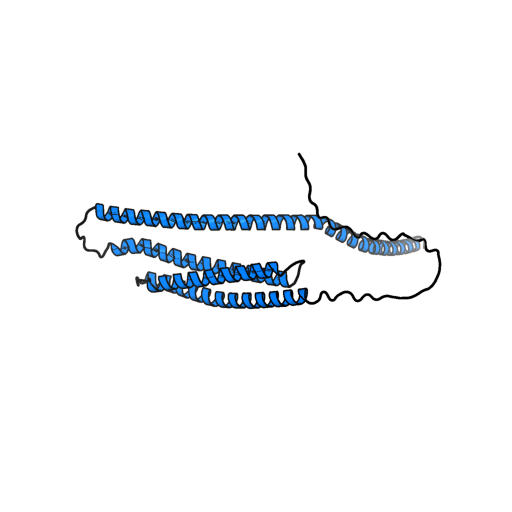C 1
ATOM 1698 O O . ALA A 1 224 ? 14.194 -21.331 -18.111 1.00 83.06 224 ALA A O 1
ATOM 1699 N N . SER A 1 225 ? 12.990 -19.458 -17.855 1.00 77.25 225 SER A N 1
ATOM 1700 C CA . SER A 1 225 ? 13.683 -18.731 -18.927 1.00 77.25 225 SER A CA 1
ATOM 1701 C C . SER A 1 225 ? 15.167 -18.486 -18.616 1.00 77.25 225 SER A C 1
ATOM 1703 O O . SER A 1 225 ? 15.994 -18.582 -19.521 1.00 77.25 225 SER A O 1
ATOM 1705 N N . ILE A 1 226 ? 15.530 -18.245 -17.349 1.00 78.38 226 ILE A N 1
ATOM 1706 C CA . ILE A 1 226 ? 16.922 -18.127 -16.879 1.00 78.38 226 ILE 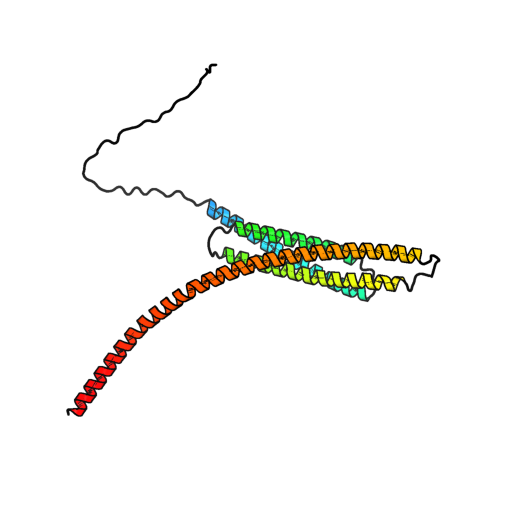A CA 1
ATOM 1707 C C . ILE A 1 226 ? 17.611 -19.500 -16.906 1.00 78.38 226 ILE A C 1
ATOM 1709 O O . ILE A 1 226 ? 18.746 -19.609 -17.371 1.00 78.38 226 ILE A O 1
ATOM 1713 N N . GLY A 1 227 ? 16.912 -20.561 -16.499 1.00 77.31 227 GLY A N 1
ATOM 1714 C CA . GLY A 1 227 ? 17.358 -21.951 -16.599 1.00 77.31 227 GLY A CA 1
ATOM 1715 C C . GLY A 1 227 ? 17.685 -22.360 -18.038 1.00 77.31 227 GLY A C 1
ATOM 1716 O O . GLY A 1 227 ? 18.696 -23.014 -18.277 1.00 77.31 227 GLY A O 1
ATOM 1717 N N . ALA A 1 228 ? 16.926 -21.871 -19.021 1.00 71.75 228 ALA A N 1
ATOM 1718 C CA . ALA A 1 228 ? 17.225 -22.064 -20.441 1.00 71.75 228 ALA A CA 1
ATOM 1719 C C . ALA A 1 228 ? 18.475 -21.293 -20.924 1.00 71.75 228 ALA A C 1
ATOM 1721 O O . ALA A 1 228 ? 19.059 -21.641 -21.952 1.00 71.75 228 ALA A O 1
ATOM 1722 N N . ARG A 1 229 ? 18.933 -20.262 -20.193 1.00 68.62 229 ARG A N 1
ATOM 1723 C CA . ARG A 1 229 ? 20.184 -19.526 -20.480 1.00 68.62 229 ARG A CA 1
ATOM 1724 C C . ARG A 1 229 ? 21.401 -20.094 -19.751 1.00 68.62 229 ARG A C 1
ATOM 1726 O O . ARG A 1 229 ? 22.520 -19.898 -20.223 1.00 68.62 229 ARG A O 1
ATOM 1733 N N . PHE A 1 230 ? 21.214 -20.856 -18.675 1.00 66.81 230 PHE A N 1
ATOM 1734 C CA . PHE A 1 230 ? 22.296 -21.567 -17.987 1.00 66.81 230 PHE A CA 1
ATOM 1735 C C . PHE A 1 230 ? 23.156 -22.481 -18.889 1.00 66.81 230 PHE A C 1
ATOM 1737 O O . PHE A 1 230 ? 24.381 -22.397 -18.778 1.00 66.81 230 PHE A O 1
ATOM 1744 N N . PRO A 1 231 ? 22.617 -23.291 -19.828 1.00 63.00 231 PRO A N 1
ATOM 1745 C CA . PRO A 1 231 ? 23.454 -24.078 -20.741 1.00 63.00 231 PRO A CA 1
ATOM 1746 C C . PRO A 1 231 ? 24.269 -23.202 -21.709 1.00 63.00 231 PRO A C 1
ATOM 1748 O O . PRO A 1 231 ? 25.392 -23.563 -22.065 1.00 63.00 231 PRO A O 1
ATOM 1751 N N . VAL A 1 232 ? 23.768 -22.016 -22.078 1.00 67.19 232 VAL A N 1
ATOM 1752 C CA . VAL A 1 232 ? 24.501 -21.043 -22.911 1.00 67.19 232 VAL A CA 1
ATOM 1753 C C . VAL A 1 232 ? 25.658 -20.424 -22.128 1.00 67.19 232 VAL A C 1
ATOM 1755 O O . VAL A 1 232 ? 26.772 -20.344 -22.643 1.00 67.19 232 VAL A O 1
ATOM 1758 N N . VAL A 1 233 ? 25.439 -20.065 -20.859 1.00 65.25 233 VAL A N 1
ATOM 1759 C CA . VAL A 1 233 ? 26.503 -19.579 -19.965 1.00 65.25 233 VAL A CA 1
ATOM 1760 C C . VAL A 1 233 ? 27.559 -20.663 -19.737 1.00 65.25 233 VAL A C 1
ATOM 1762 O O . VAL A 1 233 ? 28.749 -20.365 -19.798 1.00 65.25 233 VAL A O 1
ATOM 1765 N N . ASN A 1 234 ? 27.162 -21.929 -19.580 1.00 64.25 234 ASN A N 1
ATOM 1766 C CA . ASN A 1 234 ? 28.107 -23.040 -19.433 1.00 64.25 234 ASN A CA 1
ATOM 1767 C C . ASN A 1 234 ? 28.906 -23.306 -20.726 1.00 64.25 234 ASN A C 1
ATOM 1769 O O . ASN A 1 234 ? 30.094 -23.625 -20.671 1.00 64.25 234 ASN A O 1
ATOM 1773 N N . SER A 1 235 ? 28.298 -23.106 -21.901 1.00 70.44 235 SER A N 1
ATOM 1774 C CA . SER A 1 235 ? 28.993 -23.158 -23.195 1.00 70.44 235 SER A CA 1
ATOM 1775 C C . SER A 1 235 ? 30.000 -22.015 -23.359 1.00 70.44 235 SER A C 1
ATOM 1777 O O . SER A 1 235 ? 31.118 -22.240 -23.821 1.00 70.44 235 SER A O 1
ATOM 1779 N N . LEU A 1 236 ? 29.649 -20.795 -22.938 1.00 68.38 236 LEU A N 1
ATOM 1780 C CA . LEU A 1 236 ? 30.559 -19.646 -22.954 1.00 68.38 236 LEU A CA 1
ATOM 1781 C C . LEU A 1 236 ? 31.709 -19.825 -21.954 1.00 68.38 236 LEU A C 1
ATOM 1783 O O . LEU A 1 236 ? 32.865 -19.588 -22.301 1.00 68.38 236 LEU A O 1
ATOM 1787 N N . LEU A 1 237 ? 31.424 -20.327 -20.752 1.00 71.00 237 LEU A N 1
ATOM 1788 C CA . LEU A 1 237 ? 32.431 -20.624 -19.733 1.00 71.00 237 LEU A CA 1
ATOM 1789 C C . LEU A 1 237 ? 33.398 -21.726 -20.203 1.00 71.00 237 LEU A C 1
ATOM 1791 O O . LEU A 1 237 ? 34.615 -21.591 -20.055 1.00 71.00 237 LEU A O 1
ATOM 1795 N N . ASN A 1 238 ? 32.885 -22.770 -20.864 1.00 71.75 238 ASN A N 1
ATOM 1796 C CA . ASN A 1 238 ? 33.705 -23.808 -21.492 1.00 71.75 238 ASN A CA 1
ATOM 1797 C C . ASN A 1 238 ? 34.513 -23.283 -22.689 1.00 71.75 238 ASN A C 1
ATOM 1799 O O . ASN A 1 238 ? 35.680 -23.650 -22.835 1.00 71.75 238 ASN A O 1
ATOM 1803 N N . ALA A 1 239 ? 33.956 -22.397 -23.519 1.00 72.00 239 ALA A N 1
ATOM 1804 C CA . ALA A 1 239 ? 34.678 -21.774 -24.631 1.00 72.00 239 ALA A CA 1
ATOM 1805 C C . ALA A 1 239 ? 35.835 -20.882 -24.141 1.00 72.00 239 ALA A C 1
ATOM 1807 O O . ALA A 1 239 ? 36.943 -20.946 -24.683 1.00 72.00 239 ALA A O 1
ATOM 1808 N N . ILE A 1 240 ? 35.612 -20.118 -23.068 1.00 72.12 240 ILE A N 1
ATOM 1809 C CA . ILE A 1 240 ? 36.639 -19.298 -22.410 1.00 72.12 240 ILE A CA 1
ATOM 1810 C C . ILE A 1 240 ? 37.732 -20.193 -21.808 1.00 72.12 240 ILE A C 1
ATOM 1812 O O . ILE A 1 240 ? 38.923 -19.966 -22.047 1.00 72.12 240 ILE A O 1
ATOM 1816 N N . ARG A 1 241 ? 37.352 -21.266 -21.099 1.00 68.75 241 ARG A N 1
ATOM 1817 C CA . ARG A 1 241 ? 38.304 -22.227 -20.518 1.00 68.75 241 ARG A CA 1
ATOM 1818 C C . ARG A 1 241 ? 39.135 -22.931 -21.595 1.00 68.75 241 ARG A C 1
ATOM 1820 O O . ARG A 1 241 ? 40.335 -23.111 -21.409 1.00 68.75 241 ARG A O 1
ATOM 1827 N N . ARG A 1 242 ? 38.540 -23.270 -22.746 1.00 74.81 242 ARG A N 1
ATOM 1828 C CA . ARG A 1 242 ? 39.228 -23.928 -23.871 1.00 74.81 242 ARG A CA 1
ATOM 1829 C C . ARG A 1 242 ? 40.271 -23.022 -24.524 1.00 74.81 242 ARG A C 1
ATOM 1831 O O . ARG A 1 242 ? 41.337 -23.512 -24.886 1.00 74.81 242 ARG A O 1
ATOM 1838 N N . ARG A 1 243 ? 40.010 -21.713 -24.636 1.00 73.62 243 ARG A N 1
ATOM 1839 C CA . ARG A 1 243 ? 40.994 -20.760 -25.174 1.00 73.62 243 ARG A CA 1
ATOM 1840 C C . ARG A 1 243 ? 42.201 -20.629 -24.236 1.00 73.62 243 ARG A C 1
ATOM 1842 O O . ARG A 1 243 ? 43.319 -20.755 -24.715 1.00 73.62 243 ARG A O 1
ATOM 1849 N N . LYS A 1 244 ? 41.973 -20.533 -22.919 1.00 75.00 244 LYS A N 1
ATOM 1850 C CA . LYS A 1 244 ? 43.043 -20.473 -21.904 1.00 75.00 244 LYS A CA 1
ATOM 1851 C C . LYS A 1 244 ? 43.852 -21.775 -21.779 1.00 75.00 244 LYS A C 1
ATOM 1853 O O . LYS A 1 244 ? 45.047 -21.727 -21.512 1.00 75.00 244 LYS A O 1
ATOM 1858 N N . ASN A 1 245 ? 43.234 -22.938 -22.004 1.00 78.44 245 ASN A N 1
ATOM 1859 C CA . ASN A 1 245 ? 43.947 -24.218 -21.922 1.00 78.44 245 ASN A CA 1
ATOM 1860 C C . ASN A 1 245 ? 44.890 -24.463 -23.112 1.00 78.44 245 ASN A C 1
ATOM 1862 O O . ASN A 1 245 ? 45.892 -25.149 -22.944 1.00 78.44 245 ASN A O 1
ATOM 1866 N N . ARG A 1 246 ? 44.608 -23.907 -24.302 1.00 80.00 246 ARG A N 1
ATOM 1867 C CA . ARG A 1 246 ? 45.507 -24.055 -25.464 1.00 80.00 246 ARG A CA 1
ATOM 1868 C C . ARG A 1 246 ? 46.859 -23.389 -25.224 1.00 80.00 246 ARG A C 1
ATOM 1870 O O . ARG A 1 246 ? 47.878 -24.012 -25.496 1.00 80.00 246 ARG A O 1
ATOM 1877 N N . ASP A 1 247 ? 46.862 -22.187 -24.657 1.00 83.94 247 ASP A N 1
ATOM 1878 C CA . ASP A 1 247 ? 48.100 -21.442 -24.403 1.00 83.94 247 ASP A CA 1
ATOM 1879 C C . ASP A 1 247 ? 48.970 -22.162 -23.356 1.00 83.94 247 ASP A C 1
ATOM 1881 O O . ASP A 1 247 ? 50.176 -22.315 -23.544 1.00 83.94 247 ASP A O 1
ATOM 1885 N N . ASN A 1 248 ? 48.347 -22.722 -22.311 1.00 85.75 248 ASN A N 1
ATOM 1886 C CA . ASN A 1 248 ? 49.045 -23.529 -21.305 1.00 85.75 248 ASN A CA 1
ATOM 1887 C C . ASN A 1 248 ? 49.603 -24.847 -21.868 1.00 85.75 248 ASN A C 1
ATOM 1889 O O . ASN A 1 248 ? 50.698 -25.250 -21.485 1.00 85.75 248 ASN A O 1
ATOM 1893 N N . VAL A 1 249 ? 48.879 -25.520 -22.773 1.00 87.62 249 VAL A N 1
ATOM 1894 C CA .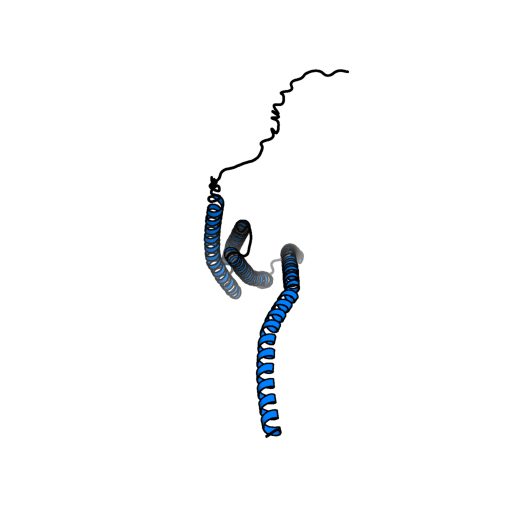 VAL A 1 249 ? 49.352 -26.762 -23.414 1.00 87.62 249 VAL A CA 1
ATOM 1895 C C . VAL A 1 249 ? 50.547 -26.490 -24.328 1.00 87.62 249 VAL A C 1
ATOM 1897 O O . VAL A 1 249 ? 51.507 -27.256 -24.309 1.00 87.62 249 VAL A O 1
ATOM 1900 N N . ILE A 1 250 ? 50.526 -25.389 -25.085 1.00 89.00 250 ILE A N 1
ATOM 1901 C CA . ILE A 1 250 ? 51.656 -24.995 -25.939 1.00 89.00 250 ILE A CA 1
ATOM 1902 C C . ILE A 1 250 ? 52.878 -24.661 -25.074 1.00 89.00 250 ILE A C 1
ATOM 1904 O O . ILE A 1 250 ? 53.962 -25.182 -25.330 1.00 89.00 250 ILE A O 1
ATOM 1908 N N . LEU A 1 251 ? 52.704 -23.862 -24.014 1.00 89.56 251 LEU A N 1
ATOM 1909 C CA . LEU A 1 251 ? 53.791 -23.499 -23.100 1.00 89.56 251 LEU A CA 1
ATOM 1910 C C . LEU A 1 251 ? 54.408 -24.732 -22.415 1.00 89.56 251 LEU A C 1
ATOM 1912 O O . LEU A 1 251 ? 55.631 -24.874 -22.386 1.00 89.56 251 LEU A O 1
ATOM 1916 N N . ALA A 1 252 ? 53.574 -25.647 -21.908 1.00 92.19 252 ALA A N 1
ATOM 1917 C CA . ALA A 1 252 ? 54.033 -26.894 -21.297 1.00 92.19 252 ALA A CA 1
ATOM 1918 C C . ALA A 1 252 ? 54.754 -27.802 -22.307 1.00 92.19 252 ALA A C 1
ATOM 1920 O O . ALA A 1 252 ? 55.762 -28.418 -21.964 1.00 92.19 252 ALA A O 1
ATOM 1921 N N . GLY A 1 253 ? 54.282 -27.847 -23.558 1.00 94.56 253 GLY A N 1
ATOM 1922 C CA . GLY A 1 253 ? 54.925 -28.590 -24.640 1.00 94.56 253 GLY A CA 1
ATOM 1923 C C . GLY A 1 253 ? 56.331 -28.078 -24.952 1.00 94.56 253 GLY A C 1
ATOM 1924 O O . GLY A 1 253 ? 57.266 -28.873 -25.014 1.00 94.56 253 GLY A O 1
ATOM 1925 N N . VAL A 1 254 ? 56.509 -26.758 -25.074 1.00 95.69 254 VAL A N 1
ATOM 1926 C CA . VAL A 1 254 ? 57.829 -26.148 -25.323 1.00 95.69 254 VAL A CA 1
ATOM 1927 C C . VAL A 1 254 ? 58.791 -26.438 -24.170 1.00 95.69 254 VAL A C 1
ATOM 1929 O O . VAL A 1 254 ? 59.910 -26.888 -24.407 1.00 95.69 254 VAL A O 1
ATOM 1932 N N . MET A 1 255 ? 58.346 -26.255 -22.922 1.00 93.25 255 MET A N 1
ATOM 1933 C CA . MET A 1 255 ? 59.160 -26.562 -21.739 1.00 93.25 255 MET A CA 1
ATOM 1934 C C . MET A 1 255 ? 59.555 -28.044 -21.677 1.00 93.25 255 MET A C 1
ATOM 1936 O O . MET A 1 255 ? 60.708 -28.363 -21.390 1.00 93.25 255 MET A O 1
ATOM 1940 N N . GLY A 1 256 ? 58.622 -28.949 -21.988 1.00 95.12 256 GLY A N 1
ATOM 1941 C CA . GLY A 1 256 ? 58.877 -30.387 -22.035 1.00 95.12 256 GLY A CA 1
ATOM 1942 C C . GLY A 1 256 ? 59.899 -30.770 -23.105 1.00 95.12 256 GLY A C 1
ATOM 1943 O O . GLY A 1 256 ? 60.842 -31.497 -22.806 1.00 95.12 256 GLY A O 1
ATOM 1944 N N . VAL A 1 257 ? 59.766 -30.240 -24.325 1.00 95.62 257 VAL A N 1
ATOM 1945 C CA . VAL A 1 257 ? 60.716 -30.494 -25.423 1.00 95.62 257 VAL A CA 1
ATOM 1946 C C . VAL A 1 257 ? 62.110 -29.971 -25.077 1.00 95.62 257 VAL A C 1
ATOM 1948 O O . VAL A 1 257 ? 63.088 -30.692 -25.267 1.00 95.62 257 VAL A O 1
ATOM 1951 N N . CYS A 1 258 ? 62.213 -28.764 -24.512 1.00 91.25 258 CYS A N 1
ATOM 1952 C CA . CYS A 1 258 ? 63.493 -28.213 -24.066 1.00 91.25 258 CYS A CA 1
ATOM 1953 C C . CYS A 1 258 ? 64.164 -29.101 -23.007 1.00 91.25 258 CYS A C 1
ATOM 1955 O O . CYS A 1 258 ? 65.350 -29.400 -23.131 1.00 91.25 258 CYS A O 1
ATOM 1957 N N . MET A 1 259 ? 63.415 -29.578 -22.006 1.00 93.25 259 MET A N 1
ATOM 1958 C CA . MET A 1 259 ? 63.947 -30.502 -20.995 1.00 93.25 259 MET A CA 1
ATOM 1959 C C . MET A 1 259 ? 64.399 -31.839 -21.600 1.00 93.25 259 MET A C 1
ATOM 1961 O O . MET A 1 259 ? 65.445 -32.364 -21.222 1.00 93.25 259 MET A O 1
ATOM 1965 N N . LEU A 1 260 ? 63.649 -32.380 -22.564 1.00 94.00 260 LEU A N 1
ATOM 1966 C CA . LEU A 1 260 ? 63.954 -33.662 -23.207 1.00 94.00 260 LEU A CA 1
ATOM 1967 C C . LEU A 1 260 ? 65.227 -33.578 -24.066 1.00 94.00 260 LEU A C 1
ATOM 1969 O O . LEU A 1 260 ? 66.073 -34.465 -23.996 1.00 94.00 260 LEU A O 1
ATOM 1973 N N . LEU A 1 261 ? 65.406 -32.486 -24.817 1.00 92.31 261 LEU A N 1
ATOM 1974 C CA . LEU A 1 261 ? 66.626 -32.238 -25.593 1.00 92.31 261 LEU A CA 1
ATOM 1975 C C . LEU A 1 261 ? 67.861 -32.086 -24.696 1.00 92.31 261 LEU A C 1
ATOM 1977 O O . LEU A 1 261 ? 68.913 -32.635 -25.021 1.00 92.31 261 LEU A O 1
ATOM 1981 N N . ILE A 1 262 ? 67.734 -31.394 -23.558 1.00 91.94 262 ILE A N 1
ATOM 1982 C CA . ILE A 1 262 ? 68.820 -31.274 -22.572 1.00 91.94 262 ILE A CA 1
ATOM 1983 C C . ILE A 1 262 ? 69.183 -32.648 -21.998 1.00 91.94 262 ILE A C 1
ATOM 1985 O O . ILE A 1 262 ? 70.366 -32.967 -21.885 1.00 91.94 262 ILE A O 1
ATOM 1989 N N . LEU A 1 263 ? 68.187 -33.474 -21.668 1.00 92.88 263 LEU A N 1
ATOM 1990 C CA . LEU A 1 263 ? 68.407 -34.813 -21.122 1.00 92.88 263 LEU A CA 1
ATOM 1991 C C . LEU A 1 263 ? 69.075 -35.736 -22.152 1.00 92.88 263 LEU A C 1
ATOM 1993 O O . LEU A 1 263 ? 70.053 -36.401 -21.822 1.00 92.88 263 LEU A O 1
ATOM 1997 N N . LEU A 1 264 ? 68.616 -35.732 -23.408 1.00 92.12 264 LEU A N 1
ATOM 1998 C CA . LEU A 1 264 ? 69.250 -36.499 -24.488 1.00 92.12 264 LEU A CA 1
ATOM 1999 C C . LEU A 1 264 ? 70.688 -36.047 -24.748 1.00 92.12 264 LEU A C 1
ATOM 2001 O O . LEU A 1 264 ? 71.556 -36.889 -24.953 1.00 92.12 264 LEU A O 1
ATOM 2005 N N . TYR A 1 265 ? 70.955 -34.741 -24.705 1.00 92.75 265 TYR A N 1
ATOM 2006 C CA . TYR A 1 265 ? 72.315 -34.220 -24.820 1.00 92.75 265 TYR A CA 1
ATOM 2007 C C . TYR A 1 265 ? 73.211 -34.707 -23.675 1.00 92.75 265 TYR A C 1
ATOM 2009 O O . TYR A 1 265 ? 74.347 -35.089 -23.922 1.00 92.75 265 TYR A O 1
ATOM 2017 N N . TRP A 1 266 ? 72.698 -34.739 -22.444 1.00 92.69 266 TRP A N 1
ATOM 2018 C CA . TRP A 1 266 ? 73.428 -35.255 -21.283 1.00 92.69 266 TRP A CA 1
ATOM 2019 C C . TRP A 1 266 ? 73.695 -36.759 -21.345 1.00 92.69 266 TRP A C 1
ATOM 2021 O O . TRP A 1 266 ? 74.751 -37.197 -20.915 1.00 92.69 266 TRP A O 1
ATOM 2031 N N . VAL A 1 267 ? 72.749 -37.548 -21.857 1.00 92.38 267 VAL A N 1
ATOM 2032 C CA . VAL A 1 267 ? 72.900 -39.009 -21.970 1.00 92.38 267 VAL A CA 1
ATOM 2033 C C . VAL A 1 267 ? 73.836 -39.403 -23.115 1.00 92.38 267 VAL A C 1
ATOM 2035 O O . VAL A 1 267 ? 74.479 -40.444 -23.048 1.00 92.38 267 VAL A O 1
ATOM 2038 N N . ASN A 1 268 ? 73.905 -38.593 -24.174 1.00 86.94 268 ASN A N 1
ATOM 2039 C CA . ASN A 1 268 ? 74.716 -38.873 -25.361 1.00 86.94 268 ASN A CA 1
ATOM 2040 C C . ASN A 1 268 ? 76.118 -38.227 -25.314 1.00 86.94 268 ASN A C 1
ATOM 2042 O O . ASN A 1 268 ? 76.867 -38.308 -26.288 1.00 86.94 268 ASN A O 1
ATOM 2046 N N . LYS A 1 269 ? 76.437 -37.540 -24.214 1.00 74.94 269 LYS A N 1
ATOM 2047 C CA . LYS A 1 269 ? 77.735 -36.938 -23.895 1.00 74.94 269 LYS A CA 1
ATOM 2048 C C . LYS A 1 269 ? 78.507 -37.866 -22.965 1.00 74.94 269 LYS A C 1
ATOM 2050 O O . LYS A 1 269 ? 79.732 -37.978 -23.186 1.00 74.94 269 LYS A O 1
#

Radius of gyration: 39.27 Å; Cα contacts (8 Å, |Δi|>4): 73; chains: 1; bounding box: 117×55×111 Å

Mean predicted aligned error: 20.3 Å